Protein AF-A0A067FQ51-F1 (afdb_monomer)

Organism: Citrus sinensis (NCBI:txid2711)

Sequence (189 aa):
LELEAAKSEIQKWHSSFQNELFIPPGTSPEPRLVINYLQTLKSSEEMLKEQLEKAKKKEAAFIVTFAKREQEIAELKSAVRDLKAQLKPPLMQARRLLLDPAIHEEFRRLKNLVEEKDKKVKELEENIAAVSFTANSKMGKALMAKCKTLQEENDEIGRQNEEGETHQLSVKLALQKSLNAELKSQFEG

Secondary structure (DSSP, 8-state):
-HHHHHHHHHHHHHHHHHTSTTS-TT----HHHHHHHHHHHHHHHHHHHHHHHHHHHHHHHHHHHHHHHHHHHHHHHHHHHHHHHHHHHHHHHHHHHHT-HHHHHHHHHHHHHHHHHHHHHHHHHHHHHHHS--TTSHHHHHHHHHHHHHHHHHHHHHHHHHHHHHHHHHHHHHHHHHHHHHHHHHH--

Structure (mmCIF, N/CA/C/O backbone):
data_AF-A0A067FQ51-F1
#
_entry.id   AF-A0A067FQ51-F1
#
loop_
_atom_site.group_PDB
_atom_site.id
_atom_site.type_symbol
_atom_site.label_atom_id
_atom_site.label_alt_id
_atom_site.label_comp_id
_atom_site.label_asym_id
_atom_site.label_entity_id
_atom_site.label_seq_id
_atom_site.pdbx_PDB_ins_code
_atom_site.Cartn_x
_atom_site.Cartn_y
_atom_site.Cartn_z
_atom_site.occupancy
_atom_site.B_iso_or_equiv
_atom_site.auth_seq_id
_atom_site.auth_comp_id
_atom_site.auth_asym_id
_atom_site.auth_atom_id
_atom_site.pdbx_PDB_model_num
ATOM 1 N N . LEU A 1 1 ? 54.067 -1.079 -85.544 1.00 66.00 1 LEU A N 1
ATOM 2 C CA . LEU A 1 1 ? 52.946 -0.819 -84.611 1.00 66.00 1 LEU A CA 1
ATOM 3 C C . LEU A 1 1 ? 53.378 -1.028 -83.162 1.00 66.00 1 LEU A C 1
ATOM 5 O O . LEU A 1 1 ? 53.258 -0.091 -82.391 1.00 66.00 1 LEU A O 1
ATOM 9 N N . GLU A 1 2 ? 53.982 -2.166 -82.813 1.00 75.81 2 GLU A N 1
ATOM 10 C CA . GLU A 1 2 ? 54.430 -2.448 -81.433 1.00 75.81 2 GLU A CA 1
ATOM 11 C C . GLU A 1 2 ? 55.530 -1.508 -80.906 1.00 75.81 2 GLU A C 1
ATOM 13 O O . GLU A 1 2 ? 55.443 -1.041 -79.776 1.00 75.81 2 GLU A O 1
ATOM 18 N N . LEU A 1 3 ? 56.526 -1.148 -81.728 1.00 78.38 3 LEU A N 1
ATOM 19 C CA . LEU A 1 3 ? 57.608 -0.240 -81.309 1.00 78.38 3 LEU A CA 1
ATOM 20 C C . LEU A 1 3 ? 57.109 1.176 -80.971 1.00 78.38 3 LEU A C 1
ATOM 22 O O . LEU A 1 3 ? 57.596 1.804 -80.036 1.00 78.38 3 LEU A O 1
ATOM 26 N N . GLU A 1 4 ? 56.138 1.680 -81.731 1.00 83.56 4 GLU A N 1
ATOM 27 C CA . GLU A 1 4 ? 55.598 3.030 -81.540 1.00 83.56 4 GLU A CA 1
ATOM 28 C C . GLU A 1 4 ? 54.635 3.088 -80.346 1.00 83.56 4 GLU A C 1
ATOM 30 O O . GLU A 1 4 ? 54.623 4.066 -79.595 1.00 83.56 4 GLU A O 1
ATOM 35 N N . ALA A 1 5 ? 53.900 1.996 -80.107 1.00 84.62 5 ALA A N 1
ATOM 36 C CA . ALA A 1 5 ? 53.126 1.806 -78.886 1.00 84.62 5 ALA A CA 1
ATOM 37 C C . ALA A 1 5 ? 54.041 1.770 -77.650 1.00 84.62 5 ALA A C 1
ATOM 39 O O . ALA A 1 5 ? 53.796 2.502 -76.694 1.00 84.62 5 ALA A O 1
ATOM 40 N N . ALA A 1 6 ? 55.148 1.019 -77.709 1.00 83.25 6 ALA A N 1
ATOM 41 C CA . ALA A 1 6 ? 56.119 0.947 -76.619 1.00 83.25 6 ALA A CA 1
ATOM 42 C C . ALA A 1 6 ? 56.769 2.310 -76.318 1.0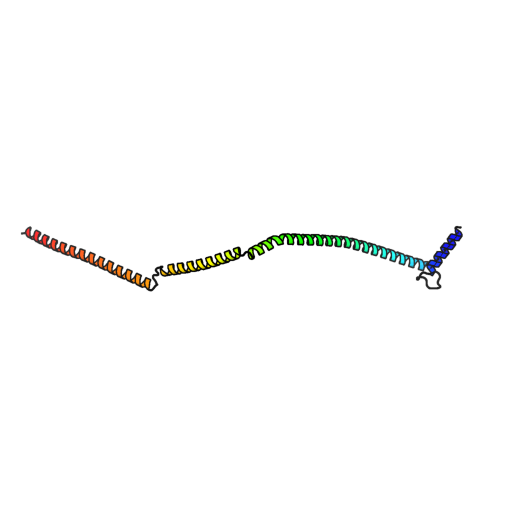0 83.25 6 ALA A C 1
ATOM 44 O O . ALA A 1 6 ? 56.904 2.689 -75.157 1.00 83.25 6 ALA A O 1
ATOM 45 N N . LYS A 1 7 ? 57.126 3.095 -77.344 1.00 83.00 7 LYS A N 1
ATOM 46 C CA . LYS A 1 7 ? 57.655 4.460 -77.158 1.00 83.00 7 LYS A CA 1
ATOM 47 C C . LYS A 1 7 ? 56.632 5.406 -76.532 1.00 83.00 7 LYS A C 1
ATOM 49 O O . LYS A 1 7 ? 56.980 6.154 -75.621 1.00 83.00 7 LYS A O 1
ATOM 54 N N . SER A 1 8 ? 55.382 5.347 -76.990 1.00 85.06 8 SER A N 1
ATOM 55 C CA . SER A 1 8 ? 54.289 6.155 -76.437 1.00 85.06 8 SER A CA 1
ATOM 56 C C . SER A 1 8 ? 54.031 5.808 -74.971 1.00 85.06 8 SER A C 1
ATOM 58 O O . SER A 1 8 ? 53.803 6.688 -74.142 1.00 85.06 8 SER A O 1
ATOM 60 N N . GLU A 1 9 ? 54.116 4.524 -74.630 1.00 83.25 9 GLU A N 1
ATOM 61 C CA . GLU A 1 9 ? 53.964 4.044 -73.263 1.00 83.25 9 GLU A CA 1
ATOM 62 C C . GLU A 1 9 ? 55.117 4.509 -72.372 1.00 83.25 9 GLU A C 1
ATOM 64 O O . GLU A 1 9 ? 54.876 5.079 -71.310 1.00 83.25 9 GLU A O 1
ATOM 69 N N . ILE A 1 10 ? 56.363 4.389 -72.834 1.00 80.50 10 ILE A N 1
ATOM 70 C CA . ILE A 1 10 ? 57.534 4.924 -72.128 1.00 80.50 10 ILE A CA 1
ATOM 71 C C . ILE A 1 10 ? 57.381 6.431 -71.889 1.00 80.50 10 ILE A C 1
ATOM 73 O O . ILE A 1 10 ? 57.619 6.894 -70.774 1.00 80.50 10 ILE A O 1
ATOM 77 N N . GLN A 1 11 ? 56.955 7.201 -72.891 1.00 80.44 11 GLN A N 1
ATOM 78 C CA . GLN A 1 11 ? 56.739 8.641 -72.742 1.00 80.44 11 GLN A CA 1
ATOM 79 C C . GLN A 1 11 ? 55.652 8.950 -71.705 1.00 80.44 11 GLN A C 1
ATOM 81 O O . GLN A 1 11 ? 55.835 9.835 -70.871 1.00 80.44 11 GLN A O 1
ATOM 86 N N . LYS A 1 12 ? 54.559 8.178 -71.696 1.00 81.94 12 LYS A N 1
ATOM 87 C CA . LYS A 1 12 ? 53.497 8.291 -70.692 1.00 81.94 12 LYS A CA 1
ATOM 88 C C . LYS A 1 12 ? 54.031 8.058 -69.276 1.00 81.94 12 LYS A C 1
ATOM 90 O O . LYS A 1 12 ? 53.755 8.867 -68.396 1.00 81.94 12 LYS A O 1
ATOM 95 N N . TRP A 1 13 ? 54.840 7.015 -69.068 1.00 78.06 13 TRP A N 1
ATOM 96 C CA . TRP A 1 13 ? 55.484 6.752 -67.775 1.00 78.06 13 TRP A CA 1
ATOM 97 C C . TRP A 1 13 ? 56.396 7.905 -67.343 1.00 78.06 13 TRP A C 1
ATOM 99 O O . TRP A 1 13 ? 56.308 8.357 -66.203 1.00 78.06 13 TRP A O 1
ATOM 109 N N . HIS A 1 14 ? 57.217 8.439 -68.252 1.00 71.88 14 HIS A N 1
ATOM 110 C CA . HIS A 1 14 ? 58.080 9.586 -67.954 1.00 71.88 14 HIS A CA 1
ATOM 111 C C . HIS A 1 14 ? 57.272 10.820 -67.531 1.00 71.88 14 HIS A C 1
ATOM 113 O O . HIS A 1 14 ? 57.607 11.447 -66.528 1.00 71.88 14 HIS A O 1
ATOM 119 N N . SER A 1 15 ? 56.183 11.141 -68.236 1.00 76.44 15 SER A N 1
ATOM 120 C CA . SER A 1 15 ? 55.305 12.257 -67.868 1.00 76.44 15 SER A CA 1
ATOM 121 C C . SER A 1 15 ? 54.591 12.035 -66.533 1.00 76.44 15 SER A C 1
ATOM 123 O O . SER A 1 15 ? 54.418 12.985 -65.774 1.00 76.44 15 SER A O 1
ATOM 125 N N . SER A 1 16 ? 54.193 10.803 -66.208 1.00 72.88 16 SER A N 1
ATOM 126 C CA . SER A 1 16 ? 53.578 10.493 -64.912 1.00 72.88 16 SER A CA 1
ATOM 127 C C . SER A 1 16 ? 54.554 10.695 -63.750 1.00 72.88 16 SER A C 1
ATOM 129 O O . SER A 1 16 ? 54.181 11.317 -62.763 1.00 72.88 16 SER A O 1
ATOM 131 N N . PHE A 1 17 ? 55.811 10.264 -63.883 1.00 69.81 17 PHE A N 1
ATOM 132 C CA . PHE A 1 17 ? 56.813 10.441 -62.824 1.00 69.81 17 PHE A CA 1
ATOM 133 C C . PHE A 1 17 ? 57.347 11.876 -62.710 1.00 69.81 17 PHE A C 1
ATOM 135 O O . PHE A 1 17 ? 57.701 12.299 -61.616 1.00 69.81 17 PHE A O 1
ATOM 142 N N . GLN A 1 18 ? 57.385 12.650 -63.800 1.00 65.56 18 GLN A N 1
ATOM 143 C CA . GLN A 1 18 ? 57.807 14.059 -63.758 1.00 65.56 18 GLN A CA 1
ATOM 144 C C . GLN A 1 18 ? 56.830 14.976 -63.009 1.00 65.56 18 GLN A C 1
ATOM 146 O O . GLN A 1 18 ? 57.238 16.030 -62.531 1.00 65.56 18 GLN A O 1
ATOM 151 N N . ASN A 1 19 ? 55.557 14.587 -62.912 1.00 64.88 19 ASN A N 1
ATOM 152 C CA . ASN A 1 19 ? 54.518 15.360 -62.228 1.00 64.88 19 ASN A CA 1
ATOM 153 C C . ASN A 1 19 ? 54.309 14.930 -60.759 1.00 64.88 19 ASN A C 1
ATOM 155 O O . ASN A 1 19 ? 53.456 15.488 -60.072 1.00 64.88 19 ASN A O 1
ATOM 159 N N . GLU A 1 20 ? 55.068 13.942 -60.278 1.00 65.88 20 GLU A N 1
ATOM 160 C CA . GLU A 1 20 ? 54.965 13.372 -58.931 1.00 65.88 20 GLU A CA 1
ATOM 161 C C . GLU A 1 20 ? 55.931 14.061 -57.948 1.00 65.88 20 GLU A C 1
ATOM 163 O O . GLU A 1 20 ? 57.107 14.279 -58.237 1.00 65.88 20 GLU A O 1
ATOM 168 N N . LEU A 1 21 ? 55.445 14.371 -56.741 1.00 60.53 21 LEU A N 1
ATOM 169 C CA . LEU A 1 21 ? 56.133 15.213 -55.744 1.00 60.53 21 LEU A CA 1
ATOM 170 C C . LEU A 1 21 ? 57.388 14.579 -55.110 1.00 60.53 21 LEU A C 1
ATOM 172 O O . LEU A 1 21 ? 58.076 15.245 -54.337 1.00 60.53 21 LEU A O 1
ATOM 176 N N . PHE A 1 22 ? 57.685 13.303 -55.385 1.00 65.62 22 PHE A N 1
ATOM 177 C CA . PHE A 1 22 ? 58.807 12.591 -54.758 1.00 65.62 22 PHE A CA 1
ATOM 178 C C . PHE A 1 22 ? 60.143 12.748 -55.507 1.00 65.62 22 PHE A C 1
ATOM 180 O O . PHE A 1 22 ? 61.181 12.351 -54.972 1.00 65.62 22 PHE A O 1
ATOM 187 N N . ILE A 1 23 ? 60.144 13.330 -56.716 1.00 61.12 23 ILE A N 1
ATOM 188 C CA . ILE A 1 23 ? 61.360 13.605 -57.498 1.00 61.12 23 ILE A CA 1
ATOM 189 C C . ILE A 1 23 ? 61.677 15.110 -57.427 1.00 61.12 23 ILE A C 1
ATOM 191 O O . ILE A 1 23 ? 60.862 15.921 -57.868 1.00 61.12 23 ILE A O 1
ATOM 195 N N . PRO A 1 24 ? 62.847 15.525 -56.899 1.00 60.38 24 PRO A N 1
ATOM 196 C CA . PRO A 1 24 ? 63.242 16.932 -56.877 1.00 60.38 24 PRO A CA 1
ATOM 197 C C . PRO A 1 24 ? 63.313 17.529 -58.297 1.00 60.38 24 PRO A C 1
ATOM 199 O O . PRO A 1 24 ? 63.855 16.868 -59.195 1.00 60.38 24 PRO A O 1
ATOM 202 N N . PRO A 1 25 ? 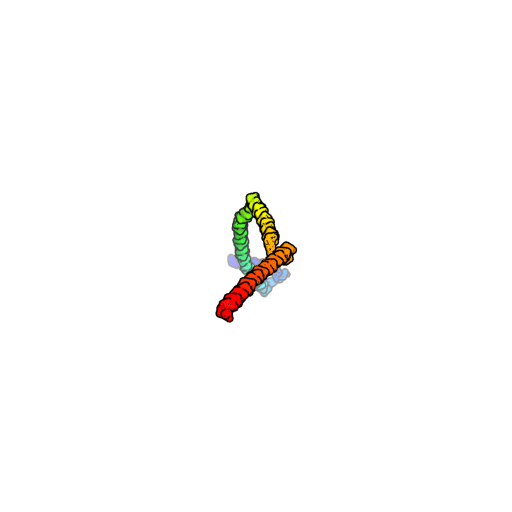62.838 18.775 -58.517 1.00 58.69 25 PRO A N 1
ATOM 203 C CA . PRO A 1 25 ? 62.827 19.396 -59.841 1.00 58.69 25 PRO A CA 1
ATOM 204 C C . PRO A 1 25 ? 64.225 19.400 -60.474 1.00 58.69 25 PRO A C 1
ATOM 206 O O . PRO A 1 25 ? 65.168 19.935 -59.898 1.00 58.69 25 PRO A O 1
ATOM 209 N N . GLY A 1 26 ? 64.359 18.805 -61.664 1.00 59.84 26 GLY A N 1
ATOM 210 C CA . GLY A 1 26 ? 65.617 18.781 -62.425 1.00 59.84 26 GLY A CA 1
ATOM 211 C C . GLY A 1 26 ? 66.515 17.553 -62.218 1.00 59.84 26 GLY A C 1
ATOM 212 O O . GLY A 1 26 ? 67.614 17.531 -62.769 1.00 59.84 26 GLY A O 1
ATOM 213 N N . THR A 1 27 ? 66.070 16.523 -61.488 1.00 58.91 27 THR A N 1
ATOM 214 C CA . THR A 1 27 ? 66.839 15.276 -61.281 1.00 58.91 27 THR A CA 1
ATOM 215 C C . THR A 1 27 ? 66.233 14.112 -62.070 1.00 58.91 27 THR A C 1
ATOM 217 O O . THR A 1 27 ? 65.013 13.974 -62.135 1.00 58.91 27 THR A O 1
ATOM 220 N N . SER A 1 28 ? 67.065 13.251 -62.669 1.00 58.41 28 SER A N 1
ATOM 221 C CA . SER A 1 28 ? 66.590 12.008 -63.300 1.00 58.41 28 SER A CA 1
ATOM 222 C C . SER A 1 28 ? 66.024 11.062 -62.228 1.00 58.41 28 SER A C 1
ATOM 224 O O . SER A 1 28 ? 66.650 10.946 -61.172 1.00 58.41 28 SER A O 1
ATOM 226 N N . PRO A 1 29 ? 64.901 10.353 -62.467 1.00 63.59 29 PRO A N 1
ATOM 227 C CA . PRO A 1 29 ? 64.369 9.370 -61.526 1.00 63.59 29 PRO A CA 1
ATOM 228 C C . PRO A 1 29 ? 65.406 8.267 -61.289 1.00 63.59 29 PRO A C 1
ATOM 230 O O . PRO A 1 29 ? 65.608 7.400 -62.140 1.00 63.59 29 PRO A O 1
ATOM 233 N N . GLU A 1 30 ? 66.106 8.293 -60.155 1.00 69.56 30 GLU A N 1
ATOM 234 C CA . GLU A 1 30 ? 67.000 7.193 -59.808 1.00 69.56 30 GLU A CA 1
ATOM 235 C C . GLU A 1 30 ? 66.133 5.971 -59.455 1.00 69.56 30 GLU A C 1
ATOM 237 O O . GLU A 1 30 ? 65.271 6.081 -58.574 1.00 69.56 30 GLU A O 1
ATOM 242 N N . PRO A 1 31 ? 66.335 4.797 -60.089 1.00 77.38 31 PRO A N 1
ATOM 243 C CA . PRO A 1 31 ? 65.453 3.639 -59.916 1.00 77.38 31 PRO A CA 1
ATOM 244 C C . PRO A 1 31 ? 65.204 3.252 -58.452 1.00 77.38 31 PRO A C 1
ATOM 246 O O . PRO A 1 31 ? 64.103 2.844 -58.093 1.00 77.38 31 PRO A O 1
ATOM 249 N N . ARG A 1 32 ? 66.200 3.438 -57.578 1.00 79.44 32 ARG A N 1
ATOM 250 C CA . ARG A 1 32 ? 66.095 3.145 -56.140 1.00 79.44 32 ARG A CA 1
ATOM 251 C C . ARG A 1 32 ? 65.086 4.041 -55.413 1.00 79.44 32 ARG A C 1
ATOM 253 O O . ARG A 1 32 ? 64.357 3.544 -54.560 1.00 79.44 32 ARG A O 1
ATOM 260 N N . LEU A 1 33 ? 65.018 5.331 -55.749 1.00 78.38 33 LEU A N 1
ATOM 261 C CA . LEU A 1 33 ? 64.081 6.277 -55.128 1.00 78.38 33 LEU A CA 1
ATOM 262 C C . LEU A 1 33 ? 62.636 5.951 -55.510 1.00 78.38 33 LEU A C 1
ATOM 264 O O . LEU A 1 33 ? 61.764 5.917 -54.644 1.00 78.38 33 LEU A O 1
ATOM 268 N N . VAL A 1 34 ? 62.408 5.630 -56.787 1.00 79.00 34 VAL A N 1
ATOM 269 C CA . VAL A 1 34 ? 61.097 5.203 -57.298 1.00 79.00 34 VAL A CA 1
ATOM 270 C C . VAL A 1 34 ? 60.648 3.909 -56.616 1.00 79.00 34 VAL A C 1
ATOM 272 O O . VAL A 1 34 ? 59.516 3.821 -56.147 1.00 79.00 34 VAL A O 1
ATOM 275 N N . ILE A 1 35 ? 61.541 2.921 -56.494 1.00 84.19 35 ILE A N 1
ATOM 276 C CA . ILE A 1 35 ? 61.245 1.646 -55.821 1.00 84.19 35 ILE A CA 1
ATOM 277 C C . ILE A 1 35 ? 60.887 1.867 -54.343 1.00 84.19 35 ILE A C 1
ATOM 279 O O . ILE A 1 35 ? 59.876 1.339 -53.880 1.00 84.19 35 ILE A O 1
ATOM 283 N N . ASN A 1 36 ? 61.659 2.678 -53.612 1.00 86.00 36 ASN A N 1
ATOM 284 C CA . ASN A 1 36 ? 61.391 2.975 -52.200 1.00 86.00 36 ASN A CA 1
ATOM 285 C C . ASN A 1 36 ? 60.056 3.711 -52.001 1.00 86.00 36 ASN A C 1
ATOM 287 O O . ASN A 1 36 ? 59.311 3.405 -51.065 1.00 86.00 36 ASN A O 1
ATOM 291 N N . TYR A 1 37 ? 59.733 4.662 -52.883 1.00 84.12 37 TYR A N 1
ATOM 292 C CA . TYR A 1 37 ? 58.451 5.362 -52.863 1.00 84.12 37 TYR A CA 1
ATOM 293 C C . TYR A 1 37 ? 57.287 4.402 -53.121 1.00 84.12 37 TYR A C 1
ATOM 295 O O . TYR A 1 37 ? 56.351 4.359 -52.328 1.00 84.12 37 TYR A O 1
ATOM 303 N N . LEU A 1 38 ? 57.376 3.562 -54.158 1.00 86.38 38 LEU A N 1
ATOM 304 C CA . LEU A 1 38 ? 56.358 2.552 -54.457 1.00 86.38 38 LEU A CA 1
ATOM 305 C C . LEU A 1 38 ? 56.174 1.559 -53.302 1.00 86.38 38 LEU A C 1
ATOM 307 O O . LEU A 1 38 ? 55.047 1.187 -52.986 1.00 86.38 38 LEU A O 1
ATOM 311 N N . GLN A 1 39 ? 57.257 1.158 -52.635 1.00 90.19 39 GLN A N 1
ATOM 312 C CA . GLN A 1 39 ? 57.192 0.277 -51.470 1.00 90.19 39 GLN A CA 1
ATOM 313 C C . GLN A 1 39 ? 56.519 0.955 -50.267 1.00 90.19 39 GLN A C 1
ATOM 315 O O . GLN A 1 39 ? 55.697 0.337 -49.586 1.00 90.19 39 GLN A O 1
ATOM 320 N N . THR A 1 40 ? 56.816 2.234 -50.030 1.00 89.81 40 THR A N 1
ATOM 321 C CA . THR A 1 40 ? 56.163 3.040 -48.986 1.00 89.81 40 THR A CA 1
ATOM 322 C C . THR A 1 40 ? 54.680 3.240 -49.294 1.00 89.81 40 THR A C 1
ATOM 324 O O . THR A 1 40 ? 53.836 3.024 -48.425 1.00 89.81 40 THR A O 1
ATOM 327 N N . LEU A 1 41 ? 54.348 3.581 -50.542 1.00 89.81 41 LEU A N 1
ATOM 328 C CA . LEU A 1 41 ? 52.978 3.775 -51.006 1.00 89.81 41 LEU A CA 1
ATOM 329 C C . LEU A 1 41 ? 52.169 2.484 -50.867 1.00 89.81 41 LEU A C 1
ATOM 331 O O . LEU A 1 41 ? 51.095 2.505 -50.271 1.00 89.81 41 LEU A O 1
ATOM 335 N N . LYS A 1 42 ? 52.723 1.350 -51.305 1.00 93.88 42 LYS A N 1
ATOM 336 C CA . LYS A 1 42 ? 52.115 0.028 -51.126 1.00 93.88 42 LYS A CA 1
ATOM 337 C C . LYS A 1 42 ? 51.855 -0.289 -49.650 1.00 93.88 42 LYS A C 1
ATOM 339 O O . LYS A 1 42 ? 50.766 -0.730 -49.301 1.00 93.88 42 LYS A O 1
ATOM 344 N N . SER A 1 43 ? 52.819 -0.001 -48.774 1.00 95.38 43 SER A N 1
ATOM 345 C CA . SER A 1 43 ? 52.659 -0.217 -47.328 1.00 95.38 43 SER A CA 1
ATOM 346 C C . SER A 1 43 ? 51.564 0.684 -46.736 1.00 95.38 43 SER A C 1
ATOM 348 O O . SER A 1 43 ? 50.778 0.251 -45.894 1.00 95.38 43 SER A O 1
ATOM 350 N N . SER A 1 44 ? 51.467 1.936 -47.201 1.00 95.38 44 SER A N 1
ATOM 351 C CA . SER A 1 44 ? 50.400 2.859 -46.795 1.00 95.38 44 SER A CA 1
ATOM 352 C C . SER A 1 44 ? 49.018 2.417 -47.294 1.00 95.38 44 SER A C 1
ATOM 354 O O . SER A 1 44 ? 48.041 2.499 -46.551 1.00 95.38 44 SER A O 1
ATOM 356 N N . GLU A 1 45 ? 48.940 1.880 -48.514 1.00 95.75 45 GLU A N 1
ATOM 357 C CA . GLU A 1 45 ? 47.717 1.342 -49.105 1.00 95.75 45 GLU A CA 1
ATOM 358 C C . GLU A 1 45 ? 47.217 0.121 -48.320 1.00 95.75 45 GLU A C 1
ATOM 360 O O . GLU A 1 45 ? 46.034 0.039 -47.986 1.00 95.75 45 GLU A O 1
ATOM 365 N N . GLU A 1 46 ? 48.116 -0.806 -47.979 1.00 96.75 46 GLU A N 1
ATOM 366 C CA . GLU A 1 46 ? 47.810 -1.975 -47.147 1.00 96.75 46 GLU A CA 1
ATOM 367 C C . GLU A 1 46 ? 47.301 -1.559 -45.757 1.00 96.75 46 GLU A C 1
ATOM 369 O O . GLU A 1 46 ? 46.270 -2.063 -45.302 1.00 96.75 46 GLU A O 1
ATOM 374 N N . MET A 1 47 ? 47.940 -0.570 -45.121 1.00 97.06 47 MET A N 1
ATOM 375 C CA . MET A 1 47 ? 47.496 -0.045 -43.826 1.00 97.06 47 MET A CA 1
ATOM 376 C C . MET A 1 47 ? 46.110 0.615 -43.899 1.00 97.06 47 MET A C 1
ATOM 378 O O . MET A 1 47 ? 45.264 0.375 -43.033 1.00 97.06 47 MET A O 1
ATOM 382 N N . LEU A 1 48 ? 45.837 1.418 -44.932 1.00 97.12 48 LEU A N 1
ATOM 383 C CA . LEU A 1 48 ? 44.522 2.038 -45.129 1.00 97.12 48 LEU A CA 1
ATOM 384 C C . LEU A 1 48 ? 43.433 0.993 -45.395 1.00 97.12 48 LEU A C 1
ATOM 386 O O . LEU A 1 48 ? 42.331 1.107 -44.853 1.00 97.12 48 LEU A O 1
ATOM 390 N N . LYS A 1 49 ? 43.737 -0.055 -46.170 1.00 97.31 49 LYS A N 1
ATOM 391 C CA . LYS A 1 49 ? 42.821 -1.184 -46.394 1.00 97.31 49 LYS A CA 1
ATOM 392 C C . LYS A 1 49 ? 42.474 -1.897 -45.088 1.00 97.31 49 LYS A C 1
ATOM 394 O O . LYS A 1 49 ? 41.301 -2.179 -44.845 1.00 97.31 49 LYS A O 1
ATOM 399 N N . GLU A 1 50 ? 43.454 -2.136 -44.218 1.00 97.31 50 GLU A N 1
ATOM 400 C CA . GLU A 1 50 ? 43.207 -2.759 -42.914 1.00 97.31 50 GLU A CA 1
ATOM 401 C C . GLU A 1 50 ? 42.345 -1.868 -42.002 1.00 97.31 50 GLU A C 1
ATOM 403 O O . GLU A 1 50 ? 41.417 -2.351 -41.346 1.00 97.31 50 GLU A O 1
ATOM 408 N N . GLN A 1 51 ? 42.607 -0.556 -41.970 1.00 97.56 51 GLN A N 1
ATOM 409 C CA . GLN A 1 51 ? 41.796 0.393 -41.202 1.00 97.56 51 GLN A CA 1
ATOM 410 C C . GLN A 1 51 ? 40.356 0.469 -41.717 1.00 97.56 51 GLN A C 1
ATOM 412 O O . GLN A 1 51 ? 39.425 0.467 -40.908 1.00 97.56 51 GLN A O 1
ATOM 417 N N . LEU A 1 52 ? 40.162 0.477 -43.038 1.00 97.25 52 LEU A N 1
ATOM 418 C CA . LEU A 1 52 ? 38.841 0.454 -43.661 1.00 97.25 52 LEU A CA 1
ATOM 41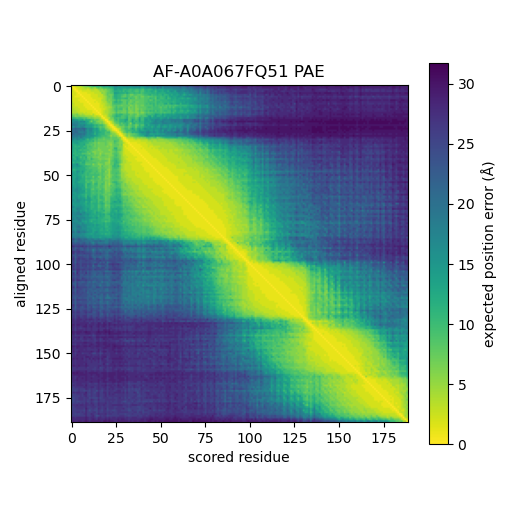9 C C . LEU A 1 52 ? 38.067 -0.808 -43.270 1.00 97.25 52 LEU A C 1
ATOM 421 O O . LEU A 1 52 ? 36.896 -0.725 -42.905 1.00 97.25 52 LEU A O 1
ATOM 425 N N . GLU A 1 53 ? 38.718 -1.969 -43.291 1.00 97.50 53 GLU A N 1
ATOM 426 C CA . GLU A 1 53 ? 38.083 -3.230 -42.911 1.00 97.50 53 GLU A CA 1
ATOM 427 C C . GLU A 1 53 ? 37.710 -3.256 -41.420 1.00 97.50 53 GLU A C 1
ATOM 429 O O . GLU A 1 53 ? 36.614 -3.682 -41.044 1.00 97.50 53 GLU A O 1
ATOM 434 N N . LYS A 1 54 ? 38.575 -2.720 -40.548 1.00 97.75 54 LYS A N 1
ATOM 435 C CA . LYS A 1 54 ? 38.263 -2.535 -39.120 1.00 97.75 54 LYS A CA 1
ATOM 436 C C . LYS A 1 54 ? 37.087 -1.577 -38.915 1.00 97.75 54 LYS A C 1
ATOM 438 O O . LYS A 1 54 ? 36.239 -1.846 -38.064 1.00 97.75 54 LYS A O 1
ATOM 443 N N . ALA A 1 55 ? 37.023 -0.481 -39.669 1.00 97.25 55 ALA A N 1
ATOM 444 C CA . ALA A 1 55 ? 35.929 0.482 -39.597 1.00 97.25 55 ALA A CA 1
ATOM 445 C C . ALA A 1 55 ? 34.598 -0.148 -40.035 1.00 97.25 55 ALA A C 1
ATOM 447 O O . ALA A 1 55 ? 33.627 -0.071 -39.285 1.00 97.25 55 ALA A O 1
ATOM 448 N N . LYS A 1 56 ? 34.581 -0.875 -41.159 1.00 97.94 56 LYS A N 1
ATOM 449 C CA . LYS A 1 56 ? 33.396 -1.599 -41.651 1.00 97.94 56 LYS A CA 1
ATOM 450 C C . LYS A 1 56 ? 32.872 -2.623 -40.645 1.00 97.94 56 LYS A C 1
ATOM 452 O O . LYS A 1 56 ? 31.671 -2.691 -40.394 1.00 97.94 56 LYS A O 1
ATOM 457 N N . LYS A 1 57 ? 33.764 -3.392 -40.010 1.00 97.94 57 LYS A N 1
ATOM 458 C CA . LYS A 1 57 ? 33.375 -4.352 -38.959 1.00 97.94 57 LYS A CA 1
ATOM 459 C C . LYS A 1 57 ? 32.760 -3.661 -37.740 1.00 97.94 57 LYS A C 1
ATOM 461 O O . LYS A 1 57 ? 31.775 -4.155 -37.195 1.00 97.94 57 LYS A O 1
ATOM 466 N N . LYS A 1 58 ? 33.314 -2.519 -37.317 1.00 98.12 58 LYS A N 1
ATOM 467 C CA . LYS A 1 58 ? 32.754 -1.717 -36.215 1.00 98.12 58 LYS A CA 1
ATOM 468 C C . LYS A 1 58 ? 31.387 -1.140 -36.573 1.00 98.12 58 LYS A C 1
ATOM 470 O O . LYS A 1 58 ? 30.475 -1.214 -35.758 1.00 98.12 58 LYS A O 1
ATOM 475 N N . GLU A 1 59 ? 31.238 -0.609 -37.782 1.00 97.88 59 GLU A N 1
ATOM 476 C CA . GLU A 1 59 ? 29.970 -0.079 -38.283 1.00 97.88 59 GLU A CA 1
ATOM 477 C C . GLU A 1 59 ? 28.879 -1.158 -38.286 1.00 97.88 59 GLU A C 1
ATOM 479 O O . GLU A 1 59 ? 27.811 -0.953 -37.711 1.00 97.88 59 GLU A O 1
ATOM 484 N N . ALA A 1 60 ? 29.175 -2.351 -38.811 1.00 98.06 60 ALA A N 1
ATOM 485 C CA . ALA A 1 60 ? 28.242 -3.477 -38.791 1.00 98.06 60 ALA A CA 1
ATOM 486 C C . ALA A 1 60 ? 27.828 -3.877 -37.361 1.00 98.06 60 ALA A C 1
ATOM 488 O O . ALA A 1 60 ? 26.647 -4.115 -37.094 1.00 98.06 60 ALA A O 1
ATOM 489 N N . ALA A 1 61 ? 28.776 -3.904 -36.418 1.00 98.00 61 ALA A N 1
ATOM 490 C CA . ALA A 1 61 ? 28.479 -4.183 -35.013 1.00 98.00 61 ALA A CA 1
ATOM 491 C C . ALA A 1 61 ? 27.580 -3.105 -34.378 1.00 98.00 61 ALA A C 1
ATOM 493 O O . ALA A 1 61 ? 26.674 -3.429 -33.599 1.00 98.00 61 ALA A O 1
ATOM 494 N N . PHE A 1 62 ? 27.787 -1.831 -34.728 1.00 98.31 62 PHE A N 1
ATOM 495 C CA . PHE A 1 62 ? 26.925 -0.746 -34.272 1.00 98.31 62 PHE A CA 1
ATOM 496 C C . PHE A 1 62 ? 25.516 -0.862 -34.837 1.00 98.31 62 PHE A C 1
ATOM 498 O O . PHE A 1 62 ? 24.577 -0.767 -34.054 1.00 98.31 62 PHE A O 1
ATOM 505 N N . ILE A 1 63 ? 25.348 -1.143 -36.132 1.00 98.38 63 ILE A N 1
ATOM 506 C CA . ILE A 1 63 ? 24.024 -1.310 -36.755 1.00 98.38 63 ILE A CA 1
ATOM 507 C C . ILE A 1 63 ? 23.202 -2.368 -36.008 1.00 98.38 63 ILE A C 1
ATOM 509 O O . ILE A 1 63 ? 22.066 -2.107 -35.617 1.00 98.38 63 ILE A O 1
ATOM 513 N N . VAL A 1 64 ? 23.792 -3.534 -35.723 1.00 98.38 64 VAL A N 1
ATOM 514 C CA . VAL A 1 64 ? 23.114 -4.599 -34.963 1.00 98.38 64 VAL A CA 1
ATOM 515 C C . VAL A 1 64 ? 22.755 -4.139 -33.549 1.00 98.38 64 VAL A C 1
ATOM 517 O O . VAL A 1 64 ? 21.667 -4.427 -33.052 1.00 98.38 64 VAL A O 1
ATOM 520 N N . THR A 1 65 ? 23.660 -3.422 -32.884 1.00 98.06 65 THR A N 1
ATOM 521 C CA . THR A 1 65 ? 23.436 -2.930 -31.518 1.00 98.06 65 THR A CA 1
AT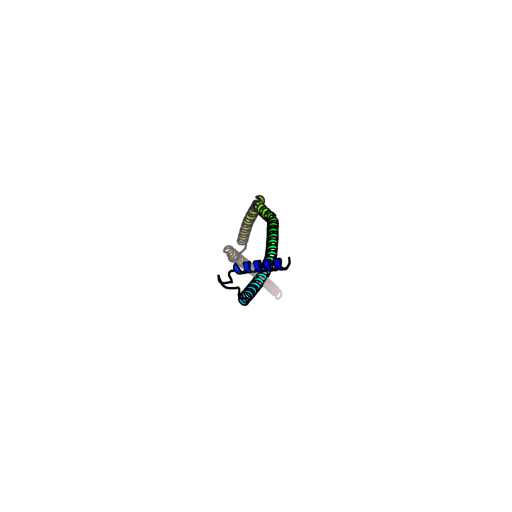OM 522 C C . THR A 1 65 ? 22.341 -1.863 -31.467 1.00 98.06 65 THR A C 1
ATOM 524 O O . THR A 1 65 ? 21.532 -1.863 -30.538 1.00 98.06 65 THR A O 1
ATOM 527 N N . PHE A 1 66 ? 22.297 -0.971 -32.457 1.00 98.12 66 PHE A N 1
ATOM 528 C CA . PHE A 1 66 ? 21.251 0.037 -32.593 1.00 98.12 66 PHE A CA 1
ATOM 529 C C . PHE A 1 66 ? 19.899 -0.613 -32.859 1.00 98.12 66 PHE A C 1
ATOM 531 O O . PHE A 1 66 ? 18.967 -0.346 -32.109 1.00 98.12 66 PHE A O 1
ATOM 538 N N . ALA A 1 67 ? 19.818 -1.547 -33.810 1.00 98.25 67 ALA A N 1
ATOM 539 C CA . ALA A 1 67 ? 18.582 -2.271 -34.100 1.00 98.25 67 ALA A CA 1
ATOM 540 C C . ALA A 1 67 ? 18.028 -2.996 -32.858 1.00 98.25 67 ALA A C 1
ATOM 542 O O . ALA A 1 67 ? 16.836 -2.915 -32.566 1.00 98.25 67 ALA A O 1
ATOM 543 N N . LYS A 1 68 ? 18.898 -3.644 -32.066 1.00 98.12 68 LYS A N 1
ATOM 544 C CA . LYS A 1 68 ? 18.495 -4.276 -30.796 1.00 98.12 68 LYS A CA 1
ATOM 545 C C . LYS A 1 68 ? 17.953 -3.266 -29.782 1.00 98.12 68 LYS A C 1
ATOM 547 O O . LYS A 1 68 ? 16.929 -3.527 -29.161 1.00 98.12 68 LYS A O 1
ATOM 552 N N . ARG A 1 69 ? 18.611 -2.112 -29.621 1.00 98.31 69 ARG A N 1
ATOM 553 C CA . ARG A 1 69 ? 18.129 -1.043 -28.728 1.00 98.31 69 ARG A CA 1
ATOM 554 C C . ARG A 1 69 ? 16.801 -0.454 -29.194 1.00 98.31 69 ARG A C 1
ATOM 556 O O . ARG A 1 69 ? 15.941 -0.172 -28.368 1.00 98.31 69 ARG A O 1
ATOM 563 N N . GLU A 1 70 ? 16.617 -0.259 -30.495 1.00 98.25 70 GLU A N 1
ATOM 564 C CA . GLU A 1 70 ? 15.356 0.240 -31.051 1.00 98.25 70 GLU A CA 1
ATOM 565 C C . GLU A 1 70 ? 14.206 -0.741 -30.813 1.00 98.25 70 GLU A C 1
ATOM 567 O O . GLU A 1 70 ? 13.114 -0.319 -30.422 1.00 98.25 70 GLU A O 1
ATOM 572 N N . GLN A 1 71 ? 14.468 -2.041 -30.968 1.00 98.38 71 GLN A N 1
ATOM 573 C CA . GLN A 1 71 ? 13.514 -3.090 -30.628 1.00 98.38 71 GLN A CA 1
ATOM 574 C C . GLN A 1 71 ? 13.144 -3.054 -29.137 1.00 98.38 71 GLN A C 1
ATOM 576 O O . GLN A 1 71 ? 11.960 -3.004 -28.808 1.00 98.38 71 GLN A O 1
ATOM 581 N N . GLU A 1 72 ? 14.129 -2.997 -28.238 1.00 98.25 72 GLU A N 1
ATOM 582 C CA . GLU A 1 72 ? 13.893 -2.919 -26.789 1.00 98.25 72 GLU A CA 1
ATOM 583 C C . GLU A 1 72 ? 13.056 -1.681 -26.417 1.00 98.25 72 GLU A C 1
ATOM 585 O O . GLU A 1 72 ? 12.093 -1.765 -25.655 1.00 98.25 72 GLU A O 1
ATOM 590 N N . ILE A 1 73 ? 13.353 -0.523 -27.016 1.00 98.25 73 ILE A N 1
ATOM 591 C CA . ILE A 1 73 ? 12.561 0.699 -26.825 1.00 98.25 73 ILE A CA 1
ATOM 592 C C . ILE A 1 73 ? 11.113 0.496 -27.292 1.00 98.25 73 ILE A C 1
ATOM 594 O O . ILE A 1 73 ? 10.185 0.987 -26.641 1.00 98.25 73 ILE A O 1
ATOM 598 N N . ALA A 1 74 ? 10.892 -0.185 -28.418 1.00 98.19 74 ALA A N 1
ATOM 599 C CA . ALA A 1 74 ? 9.551 -0.457 -28.927 1.00 98.19 74 ALA A CA 1
ATOM 600 C C . ALA A 1 74 ? 8.759 -1.389 -27.992 1.00 98.19 74 ALA A C 1
ATOM 602 O O . ALA A 1 74 ? 7.593 -1.105 -27.696 1.00 98.19 74 ALA A O 1
ATOM 603 N N . GLU A 1 75 ? 9.402 -2.437 -27.477 1.00 98.25 75 GLU A N 1
ATOM 604 C CA . GLU A 1 75 ? 8.828 -3.381 -26.513 1.00 98.25 75 GLU A CA 1
ATOM 605 C C . GLU A 1 75 ? 8.468 -2.679 -25.195 1.00 98.25 75 GLU A C 1
ATOM 607 O O . GLU A 1 75 ? 7.320 -2.755 -24.747 1.00 98.25 75 GLU A O 1
ATOM 612 N N . LEU A 1 76 ? 9.388 -1.887 -24.631 1.00 98.31 76 LEU A N 1
ATOM 613 C CA . LEU A 1 76 ? 9.145 -1.099 -23.418 1.00 98.31 76 LEU A CA 1
ATOM 614 C C . LEU A 1 76 ? 8.006 -0.092 -23.606 1.00 98.31 76 LEU A C 1
ATOM 616 O O . LEU A 1 76 ? 7.135 0.040 -22.744 1.00 98.31 76 LEU A O 1
ATOM 620 N N . LYS A 1 77 ? 7.952 0.597 -24.753 1.00 98.38 77 LYS A N 1
ATOM 621 C CA . LYS A 1 77 ? 6.833 1.495 -25.081 1.00 98.38 77 LYS A CA 1
ATOM 622 C C . LYS A 1 77 ? 5.503 0.747 -25.136 1.00 98.38 77 LYS A C 1
ATOM 624 O O . LYS A 1 77 ? 4.488 1.325 -24.749 1.00 98.38 77 LYS A O 1
ATOM 629 N N . SER A 1 78 ? 5.483 -0.495 -25.624 1.00 98.00 78 SER A N 1
ATOM 630 C CA . SER A 1 78 ? 4.270 -1.317 -25.618 1.00 98.00 78 SER A CA 1
ATOM 631 C C . SER A 1 78 ? 3.855 -1.693 -24.204 1.00 98.00 78 SER A C 1
ATOM 633 O O . SER A 1 78 ? 2.731 -1.387 -23.814 1.00 98.00 78 SER A O 1
ATOM 635 N N . ALA A 1 79 ? 4.784 -2.218 -23.403 1.00 97.75 79 ALA A N 1
ATOM 636 C CA . ALA A 1 79 ? 4.521 -2.589 -22.016 1.00 97.75 79 ALA A CA 1
ATOM 637 C C . ALA A 1 79 ? 3.963 -1.409 -21.199 1.00 97.75 79 ALA A C 1
ATOM 639 O O . ALA A 1 79 ? 2.995 -1.559 -20.457 1.00 97.75 79 ALA A O 1
ATOM 640 N N . VAL A 1 80 ? 4.507 -0.201 -21.388 1.00 97.56 80 VAL A N 1
ATOM 641 C CA . VAL A 1 80 ? 3.994 1.015 -20.735 1.00 97.56 80 VAL A CA 1
ATOM 642 C C . VAL A 1 80 ? 2.555 1.333 -21.154 1.00 97.56 80 VAL A C 1
ATOM 644 O O . VAL A 1 80 ? 1.745 1.719 -20.306 1.00 97.56 80 VAL A O 1
ATOM 647 N N . ARG A 1 81 ? 2.207 1.190 -22.441 1.00 96.62 81 ARG A N 1
ATOM 648 C CA . ARG A 1 81 ? 0.825 1.403 -22.905 1.00 96.62 81 ARG A CA 1
ATOM 649 C C . ARG A 1 81 ? -0.128 0.386 -22.287 1.00 96.62 81 ARG A C 1
ATOM 651 O O . ARG A 1 81 ? -1.189 0.790 -21.810 1.00 96.62 81 ARG A O 1
ATOM 658 N N . ASP A 1 82 ? 0.270 -0.880 -22.239 1.00 96.00 82 ASP A N 1
ATOM 659 C CA . ASP A 1 82 ? -0.551 -1.965 -21.703 1.00 96.00 82 ASP A CA 1
ATOM 660 C C . ASP A 1 82 ? -0.776 -1.797 -20.196 1.00 96.00 82 ASP A C 1
ATOM 662 O O . ASP A 1 82 ? -1.915 -1.831 -19.730 1.00 96.00 82 ASP A O 1
ATOM 666 N N . LEU A 1 83 ? 0.278 -1.485 -19.435 1.00 94.94 83 LEU A N 1
ATOM 667 C CA . LEU A 1 83 ? 0.172 -1.178 -18.004 1.00 94.94 83 LEU A CA 1
ATOM 668 C C . LEU A 1 83 ? -0.739 0.029 -17.743 1.00 94.94 83 LEU A C 1
ATOM 670 O O . LEU A 1 83 ? -1.581 0.003 -16.844 1.00 94.94 83 LEU A O 1
ATOM 674 N N . LYS A 1 84 ? -0.628 1.088 -18.553 1.00 92.44 84 LYS A N 1
ATOM 675 C CA . LYS A 1 84 ? -1.501 2.265 -18.439 1.00 92.44 84 LYS A CA 1
ATOM 676 C C . LYS A 1 84 ? -2.962 1.924 -18.745 1.00 92.44 84 LYS A C 1
ATOM 678 O O . LYS A 1 84 ? -3.858 2.468 -18.096 1.00 92.44 84 LYS A O 1
ATOM 683 N N . ALA A 1 85 ? -3.208 1.040 -19.711 1.00 90.75 85 ALA A N 1
ATOM 684 C CA . ALA A 1 85 ? -4.545 0.555 -20.033 1.00 90.75 85 ALA A CA 1
ATOM 685 C C . ALA A 1 85 ? -5.130 -0.291 -18.892 1.00 90.75 85 ALA A C 1
ATOM 687 O O . ALA A 1 85 ? -6.291 -0.094 -18.546 1.00 90.75 85 ALA A O 1
ATOM 688 N N . GLN A 1 86 ? -4.326 -1.148 -18.254 1.00 89.06 86 GLN A N 1
ATOM 689 C CA . GLN A 1 86 ? -4.745 -1.950 -17.098 1.00 89.06 86 GLN A CA 1
ATOM 690 C C . GLN A 1 86 ? -5.035 -1.102 -15.851 1.00 89.06 86 GLN A C 1
ATOM 692 O O . GLN A 1 86 ? -5.962 -1.405 -15.106 1.00 89.06 86 GLN A O 1
ATOM 697 N N . LEU A 1 87 ? -4.287 -0.015 -15.624 1.00 86.19 87 LEU A N 1
ATOM 698 C CA . LEU A 1 87 ? -4.457 0.844 -14.444 1.00 86.19 87 LEU A CA 1
ATOM 699 C C . LEU A 1 87 ? -5.687 1.767 -14.525 1.00 86.19 87 LEU A C 1
ATOM 701 O O . LEU A 1 87 ? -6.241 2.171 -13.500 1.00 86.19 87 LEU A O 1
ATOM 705 N N . LYS A 1 88 ? -6.125 2.129 -15.736 1.00 83.50 88 LYS A N 1
ATOM 706 C CA . LYS A 1 88 ? -7.196 3.116 -15.936 1.00 83.50 88 LYS A CA 1
ATOM 707 C C . LYS A 1 88 ? -8.558 2.660 -15.365 1.00 83.50 88 LYS A C 1
ATOM 709 O O . LYS A 1 88 ? -9.154 3.465 -14.648 1.00 83.50 88 LYS A O 1
ATOM 714 N N . PRO A 1 89 ? -9.054 1.426 -15.596 1.00 82.19 89 PRO A N 1
ATOM 715 C CA . PRO A 1 89 ? -10.332 0.978 -15.039 1.00 82.19 89 PRO A CA 1
ATOM 716 C C . PRO A 1 89 ? -10.367 0.935 -13.498 1.00 82.19 89 PRO A C 1
ATOM 718 O O . PRO A 1 89 ? -11.280 1.548 -12.939 1.00 82.19 89 PRO A O 1
ATOM 721 N N . PRO A 1 90 ? -9.384 0.334 -12.788 1.00 82.19 90 PRO A N 1
ATOM 722 C CA . PRO A 1 90 ? -9.365 0.332 -11.321 1.00 82.19 90 PRO A CA 1
ATOM 723 C C . PRO A 1 90 ? -9.321 1.737 -10.714 1.00 82.19 90 PRO A C 1
ATOM 725 O O . PRO A 1 90 ? -10.066 2.038 -9.783 1.00 82.19 90 PRO A O 1
ATOM 728 N N . LEU A 1 91 ? -8.498 2.636 -11.270 1.00 80.56 91 LEU A N 1
ATOM 729 C CA . LEU A 1 91 ? -8.392 4.011 -10.775 1.00 80.56 91 LEU A CA 1
ATOM 730 C C . LEU A 1 91 ? -9.700 4.791 -10.966 1.00 80.56 91 LEU A C 1
ATOM 732 O O . LEU A 1 91 ? -10.100 5.553 -10.084 1.00 80.56 91 LEU A O 1
ATOM 736 N N . MET A 1 92 ? -10.378 4.615 -12.105 1.00 82.19 92 MET A N 1
ATOM 737 C CA . MET A 1 92 ? -11.675 5.254 -12.342 1.00 82.19 92 MET A CA 1
ATOM 738 C C . MET A 1 92 ? -12.766 4.694 -11.429 1.00 82.19 92 MET A C 1
ATOM 740 O O . MET A 1 92 ? -13.583 5.468 -10.935 1.00 82.19 92 MET A O 1
ATOM 744 N N . GLN A 1 93 ? -12.757 3.389 -11.153 1.00 81.81 93 GLN A N 1
ATOM 745 C CA . GLN A 1 93 ? -13.695 2.772 -10.219 1.00 81.81 93 GLN A CA 1
ATOM 746 C C . GLN A 1 93 ? -13.480 3.271 -8.785 1.00 81.81 93 GLN A C 1
ATOM 748 O O . GLN A 1 93 ? -14.440 3.691 -8.145 1.00 81.81 93 GLN A O 1
ATOM 753 N N . ALA A 1 94 ? -12.233 3.312 -8.306 1.00 80.25 94 ALA A N 1
ATOM 754 C CA . ALA A 1 94 ? -11.906 3.844 -6.983 1.00 80.25 94 ALA A CA 1
ATOM 755 C C . ALA A 1 94 ? -12.320 5.317 -6.843 1.00 80.25 94 ALA A C 1
ATOM 757 O O . ALA A 1 94 ? -12.951 5.692 -5.858 1.00 80.25 94 ALA A O 1
ATOM 758 N N . ARG A 1 95 ? -12.043 6.150 -7.858 1.00 81.88 95 ARG A N 1
ATOM 759 C CA . ARG A 1 95 ? -12.512 7.545 -7.882 1.00 81.88 95 ARG A CA 1
ATOM 760 C C . ARG A 1 95 ? -14.032 7.642 -7.866 1.00 81.88 95 ARG A C 1
ATOM 762 O O . ARG A 1 95 ? -14.558 8.478 -7.148 1.00 81.88 95 ARG A O 1
ATOM 769 N N . ARG A 1 96 ? -14.736 6.802 -8.631 1.00 80.19 96 ARG A N 1
ATOM 770 C CA . ARG A 1 96 ? -16.204 6.788 -8.651 1.00 80.19 96 ARG A CA 1
ATOM 771 C C . ARG A 1 96 ? -16.777 6.450 -7.277 1.00 80.19 96 ARG A C 1
ATOM 773 O O . ARG A 1 96 ? -17.688 7.138 -6.855 1.00 80.19 96 ARG A O 1
ATOM 780 N N . LEU A 1 97 ? -16.224 5.450 -6.589 1.00 80.00 97 LEU A N 1
ATOM 781 C CA . LEU A 1 97 ? -16.661 5.066 -5.243 1.00 80.00 97 LEU A CA 1
ATOM 782 C C . LEU A 1 97 ? -16.373 6.164 -4.208 1.00 80.00 97 LEU A C 1
ATOM 784 O O . LEU A 1 97 ? -17.225 6.475 -3.388 1.00 80.00 97 LEU A O 1
ATOM 788 N N . LEU A 1 98 ? -15.194 6.790 -4.263 1.00 76.62 98 LEU A N 1
ATOM 789 C CA . LEU A 1 98 ? -14.842 7.891 -3.355 1.00 76.62 98 LEU A CA 1
ATOM 790 C C . LEU A 1 98 ? -15.681 9.156 -3.583 1.00 76.62 98 LEU A C 1
ATOM 792 O O . LEU A 1 98 ? -15.828 9.962 -2.670 1.00 76.62 98 LEU A O 1
ATOM 796 N N . LEU A 1 99 ? -16.199 9.342 -4.797 1.00 80.75 99 LEU A N 1
ATOM 797 C CA . LEU A 1 99 ? -17.072 10.458 -5.162 1.00 80.75 99 LEU A CA 1
ATOM 798 C C . LEU A 1 99 ? -18.561 10.096 -5.085 1.00 80.75 99 LEU A C 1
ATOM 800 O O . LEU A 1 99 ? -19.392 10.931 -5.435 1.00 80.75 99 LEU A O 1
ATOM 804 N N . ASP A 1 100 ? -18.905 8.877 -4.667 1.00 87.50 100 ASP A N 1
ATOM 805 C CA . ASP A 1 100 ? -20.287 8.420 -4.590 1.00 87.50 100 ASP A CA 1
ATOM 806 C C . ASP A 1 100 ? -20.977 9.024 -3.349 1.00 87.50 100 ASP A C 1
ATOM 808 O O . ASP A 1 100 ? -20.560 8.751 -2.214 1.00 87.50 100 ASP A O 1
ATOM 812 N N . PRO A 1 101 ? -22.034 9.840 -3.524 1.00 88.56 101 PRO A N 1
ATOM 813 C CA . PRO A 1 101 ? -22.735 10.453 -2.402 1.00 88.56 101 PRO A CA 1
ATOM 814 C C . PRO A 1 101 ? -23.367 9.440 -1.440 1.00 88.56 101 PRO A C 1
ATOM 816 O O . PRO A 1 101 ? -23.368 9.692 -0.238 1.00 88.56 101 PRO A O 1
ATOM 819 N N . ALA A 1 102 ? -23.845 8.289 -1.926 1.00 90.56 102 ALA A N 1
ATOM 820 C CA . ALA A 1 102 ? -24.432 7.261 -1.069 1.00 90.56 102 ALA A CA 1
ATOM 821 C C . ALA A 1 102 ? -23.363 6.575 -0.207 1.00 90.56 102 ALA A C 1
ATOM 823 O O . ALA A 1 102 ? -23.604 6.270 0.958 1.00 90.56 102 ALA A O 1
ATOM 824 N N . ILE A 1 103 ? -22.144 6.401 -0.730 1.00 88.94 103 ILE A N 1
ATOM 825 C CA . ILE A 1 103 ? -21.021 5.885 0.067 1.00 88.94 103 ILE A CA 1
ATOM 826 C C . ILE A 1 103 ? -20.643 6.878 1.170 1.00 88.94 103 ILE A C 1
ATOM 828 O O . ILE A 1 103 ? -20.433 6.479 2.316 1.00 88.94 103 ILE A O 1
ATOM 832 N N . HIS A 1 104 ? -20.605 8.177 0.859 1.00 90.00 104 HIS A N 1
ATOM 833 C CA . HIS A 1 104 ? -20.381 9.220 1.865 1.00 90.00 104 HIS A CA 1
ATOM 834 C C . HIS A 1 104 ? -21.465 9.228 2.952 1.00 90.00 104 HIS A C 1
ATOM 836 O O . HIS A 1 104 ? -21.160 9.379 4.139 1.00 90.00 104 HIS A O 1
ATOM 842 N N . GLU A 1 105 ? -22.728 9.046 2.567 1.00 93.62 105 GLU A N 1
ATOM 843 C CA . GLU A 1 105 ? -23.841 8.920 3.510 1.00 93.62 105 GLU A CA 1
ATOM 844 C C . GLU A 1 105 ? -23.709 7.685 4.404 1.00 93.62 105 GLU A C 1
ATOM 846 O O . GLU A 1 105 ? -23.872 7.814 5.617 1.00 93.62 105 GLU A O 1
ATOM 851 N N . GLU A 1 106 ? -23.321 6.527 3.865 1.00 94.19 106 GLU A N 1
ATOM 852 C CA . GLU A 1 106 ? -23.077 5.325 4.670 1.00 94.19 106 GLU A CA 1
ATOM 853 C C . GLU A 1 106 ? -21.916 5.511 5.652 1.00 94.19 106 GLU A C 1
ATOM 855 O O . GLU A 1 106 ? -22.043 5.151 6.823 1.00 94.19 106 GLU A O 1
ATOM 860 N N . PHE A 1 107 ? -20.814 6.146 5.239 1.00 93.31 107 PHE A N 1
ATOM 861 C CA . PHE A 1 107 ? -19.725 6.485 6.162 1.00 93.31 107 PHE A CA 1
ATOM 862 C C . PHE A 1 107 ? -20.193 7.414 7.281 1.00 93.31 107 PHE A C 1
ATOM 864 O O . PHE A 1 107 ? -19.846 7.206 8.446 1.00 93.31 107 PHE A O 1
ATOM 871 N N . ARG A 1 108 ? -21.008 8.423 6.956 1.00 94.88 108 ARG A N 1
ATOM 872 C CA . ARG A 1 108 ? -21.590 9.326 7.955 1.00 94.88 108 ARG A CA 1
ATOM 873 C C . ARG A 1 108 ? -22.522 8.576 8.904 1.00 94.88 108 ARG A C 1
ATOM 875 O O . ARG A 1 108 ? -22.428 8.763 10.114 1.00 94.88 108 ARG A O 1
ATOM 882 N N . ARG A 1 109 ? -23.392 7.712 8.377 1.00 97.06 109 ARG A N 1
ATOM 883 C CA . ARG A 1 109 ? -24.314 6.884 9.162 1.00 97.06 109 ARG A CA 1
ATOM 884 C C . ARG A 1 109 ? -23.552 5.964 10.111 1.00 97.06 109 ARG A C 1
ATOM 886 O O . ARG A 1 109 ? -23.886 5.910 11.290 1.00 97.06 109 ARG A O 1
ATOM 893 N N . LEU A 1 110 ? -22.513 5.286 9.622 1.00 97.50 110 LEU A N 1
ATOM 894 C CA . LEU A 1 110 ? -21.653 4.420 10.430 1.00 97.50 110 LEU A CA 1
ATOM 895 C C . LEU A 1 110 ? -20.927 5.205 11.521 1.00 97.50 110 LEU A C 1
ATOM 897 O O . LEU A 1 110 ? -20.921 4.769 12.667 1.00 97.50 110 LEU A O 1
ATOM 901 N N . LYS A 1 111 ? -20.374 6.378 11.196 1.00 97.75 111 LYS A N 1
ATOM 902 C CA . LYS A 1 111 ? -19.733 7.250 12.185 1.00 97.75 111 LYS A CA 1
ATOM 903 C C . LYS A 1 111 ? -20.706 7.651 13.297 1.00 97.75 111 LYS A C 1
ATOM 905 O O . LYS A 1 111 ? -20.383 7.493 14.469 1.00 97.75 111 LYS A O 1
ATOM 910 N N . ASN A 1 112 ? -21.908 8.095 12.932 1.00 97.75 112 ASN A N 1
ATOM 911 C CA . ASN A 1 112 ? -22.942 8.462 13.899 1.00 97.75 112 ASN A CA 1
ATOM 912 C C . ASN A 1 112 ? -23.360 7.267 14.767 1.00 97.75 112 ASN A C 1
ATOM 914 O O . ASN A 1 112 ? -23.520 7.416 15.974 1.00 97.75 112 ASN A O 1
ATOM 918 N N . LEU A 1 113 ? -23.504 6.079 14.169 1.00 98.31 113 LEU A N 1
ATOM 919 C CA . LEU A 1 113 ? -23.857 4.862 14.897 1.00 98.31 113 LEU A CA 1
ATOM 920 C C . LEU A 1 113 ? -22.768 4.471 15.902 1.00 98.31 113 LEU A C 1
ATOM 922 O O . LEU A 1 113 ? -23.090 4.064 17.013 1.00 98.31 113 LEU A O 1
ATOM 926 N N . VAL A 1 114 ? -21.491 4.604 15.538 1.00 98.31 114 VAL A N 1
ATOM 927 C CA . VAL A 1 114 ? -20.372 4.374 16.464 1.00 98.31 114 VAL A CA 1
ATOM 928 C C . VAL A 1 114 ? -20.436 5.361 17.627 1.00 98.31 114 VAL A C 1
ATOM 930 O O . VAL A 1 114 ? -20.439 4.932 18.775 1.00 98.31 114 VAL A O 1
ATOM 933 N N . GLU A 1 115 ? -20.592 6.659 17.351 1.00 98.00 115 GLU A N 1
ATOM 934 C CA . GLU A 1 115 ? -20.711 7.683 18.398 1.00 98.00 115 GLU A CA 1
ATOM 935 C C . GLU A 1 115 ? -21.913 7.438 19.330 1.00 98.00 115 GLU A C 1
ATOM 937 O O . GLU A 1 115 ? -21.815 7.634 20.542 1.00 98.00 115 GLU A O 1
ATOM 942 N N . GLU A 1 116 ? -23.050 6.994 18.789 1.00 98.12 116 GLU A N 1
ATOM 943 C CA . GLU A 1 116 ? -24.237 6.626 19.565 1.00 98.12 116 GLU A CA 1
ATOM 944 C C . GLU A 1 116 ? -23.974 5.408 20.461 1.00 98.12 116 GLU A C 1
ATOM 946 O O . GLU A 1 116 ? -24.302 5.425 21.650 1.00 98.12 116 GLU A O 1
ATOM 951 N N . LYS A 1 117 ? -23.355 4.353 19.918 1.00 97.88 117 LYS A N 1
ATOM 952 C CA . LYS A 1 117 ? -23.033 3.149 20.691 1.00 97.88 117 LYS A CA 1
ATOM 953 C C . LYS A 1 117 ? -21.982 3.419 21.760 1.00 97.88 117 LYS A C 1
ATOM 955 O O . LYS A 1 117 ? -22.166 2.944 22.875 1.00 97.88 117 LYS A O 1
ATOM 960 N N . ASP A 1 118 ? -20.964 4.226 21.480 1.00 98.25 118 ASP A N 1
ATOM 961 C CA . ASP A 1 118 ? -19.958 4.623 22.470 1.00 98.25 118 ASP A CA 1
ATOM 962 C C . ASP A 1 118 ? -20.586 5.397 23.634 1.00 98.25 118 ASP A C 1
ATOM 964 O O . ASP A 1 118 ? -20.266 5.146 24.797 1.00 98.25 118 ASP A O 1
ATOM 968 N N . LYS A 1 119 ? -21.529 6.307 23.347 1.00 98.12 119 LYS A N 1
ATOM 969 C CA . LYS A 1 119 ? -22.319 6.974 24.396 1.00 98.12 119 LYS A CA 1
ATOM 970 C C . LYS A 1 119 ? -23.120 5.963 25.208 1.00 98.12 119 LYS A C 1
ATOM 972 O O . LYS A 1 119 ? -23.096 6.021 26.433 1.00 98.12 119 LYS A O 1
ATOM 977 N N . LYS A 1 120 ? -23.782 5.007 24.548 1.00 97.81 120 LYS A N 1
ATOM 978 C CA . LYS A 1 120 ? -24.585 3.994 25.240 1.00 97.81 120 LYS A CA 1
ATOM 979 C C . LYS A 1 120 ? -23.743 3.073 26.118 1.00 97.81 120 LYS A C 1
ATOM 981 O O . LYS A 1 120 ? -24.184 2.726 27.209 1.00 97.81 120 LYS A O 1
ATOM 986 N N . VAL A 1 121 ? -22.548 2.695 25.668 1.00 98.06 121 VAL A N 1
ATOM 987 C CA . VAL A 1 121 ? -21.595 1.917 26.469 1.00 98.06 121 VAL A CA 1
ATOM 988 C C . VAL A 1 121 ? -21.226 2.690 27.728 1.00 98.06 121 VAL A C 1
ATOM 990 O O . VAL A 1 121 ? -21.405 2.154 28.816 1.00 98.06 121 VAL A O 1
ATOM 993 N N . LYS A 1 122 ? -20.837 3.965 27.602 1.00 96.75 122 LYS A N 1
ATOM 994 C CA . LYS A 1 122 ? -20.521 4.811 28.763 1.00 96.75 122 LYS A CA 1
ATOM 995 C C . LYS A 1 122 ? -21.693 4.932 29.735 1.00 96.75 122 LYS A C 1
ATOM 997 O O . LYS A 1 122 ? -21.514 4.723 30.927 1.00 96.75 122 LYS A O 1
ATOM 1002 N N . GLU A 1 123 ? -22.901 5.195 29.236 1.00 95.88 123 GLU A N 1
ATOM 1003 C CA . GLU A 1 123 ? -24.104 5.245 30.079 1.00 95.88 123 GLU A CA 1
ATOM 1004 C C . GLU A 1 123 ? -24.344 3.922 30.819 1.00 95.88 123 GLU A C 1
ATOM 1006 O O . GLU A 1 123 ? -24.728 3.916 31.987 1.00 95.88 123 GLU A O 1
ATOM 1011 N N . LEU A 1 124 ? -24.173 2.779 30.151 1.00 95.12 124 LEU A N 1
ATOM 1012 C CA . LEU A 1 124 ? -24.364 1.471 30.775 1.00 95.12 124 LEU A CA 1
ATOM 1013 C C . LEU A 1 124 ? -23.274 1.173 31.809 1.00 95.12 124 LEU A C 1
ATOM 1015 O O . LEU A 1 124 ? -23.598 0.657 32.874 1.00 95.12 124 LEU A O 1
ATOM 1019 N N . GLU A 1 125 ? -22.021 1.530 31.538 1.00 93.69 125 GLU A N 1
ATOM 1020 C CA . GLU A 1 125 ? -20.916 1.419 32.495 1.00 93.69 125 GLU A CA 1
ATOM 1021 C C . GLU A 1 125 ? -21.158 2.284 33.738 1.00 93.69 125 GLU A C 1
ATOM 1023 O O . GLU A 1 125 ? -21.006 1.801 34.860 1.00 93.69 125 GLU A O 1
ATOM 1028 N N . GLU A 1 126 ? -21.609 3.528 33.559 1.00 89.88 126 GLU A N 1
ATOM 1029 C CA . GLU A 1 126 ? -21.984 4.425 34.657 1.00 89.88 126 GLU A CA 1
ATOM 1030 C C . GLU A 1 126 ? -23.157 3.866 35.471 1.00 89.88 126 GLU A C 1
ATOM 1032 O O . GLU A 1 126 ? -23.109 3.865 36.700 1.00 89.88 126 GLU A O 1
ATOM 1037 N N . ASN A 1 127 ? -24.187 3.328 34.810 1.00 89.88 127 ASN A N 1
ATOM 1038 C CA . ASN A 1 127 ? -25.320 2.694 35.488 1.00 89.88 127 ASN A CA 1
ATOM 1039 C C . ASN A 1 127 ? -24.898 1.438 36.261 1.00 89.88 127 ASN A C 1
ATOM 1041 O O . ASN A 1 127 ? -25.322 1.247 37.401 1.00 89.88 127 ASN A O 1
ATOM 1045 N N . ILE A 1 128 ? -24.043 0.593 35.678 1.00 89.44 128 ILE A N 1
ATOM 1046 C CA . ILE A 1 128 ? -23.479 -0.571 36.370 1.00 89.44 128 ILE A CA 1
ATOM 1047 C C . ILE A 1 128 ? -22.688 -0.107 37.590 1.00 89.44 128 ILE A C 1
ATOM 1049 O O . ILE A 1 128 ? -22.889 -0.647 38.675 1.00 89.44 128 ILE A O 1
ATOM 1053 N N . ALA A 1 129 ? -21.834 0.907 37.451 1.00 83.12 129 ALA A N 1
ATOM 1054 C CA . ALA A 1 129 ? -21.072 1.459 38.566 1.00 83.12 129 ALA A CA 1
ATOM 1055 C C . ALA A 1 129 ? -21.985 2.042 39.660 1.00 83.12 129 ALA A C 1
ATOM 1057 O O . ALA A 1 129 ? -21.711 1.855 40.844 1.00 83.12 129 ALA A O 1
ATOM 1058 N N . ALA A 1 130 ? -23.084 2.696 39.278 1.00 80.06 130 ALA A N 1
ATOM 1059 C CA . ALA A 1 130 ? -24.054 3.276 40.202 1.00 80.06 130 ALA A CA 1
ATOM 1060 C C . ALA A 1 130 ? -24.863 2.218 40.974 1.00 80.06 130 ALA A C 1
ATOM 1062 O O . ALA A 1 130 ? -25.159 2.416 42.152 1.00 80.06 130 ALA A O 1
ATOM 1063 N N . VAL A 1 131 ? -25.223 1.103 40.329 1.00 82.38 131 VAL A N 1
ATOM 1064 C CA . VAL A 1 131 ? -26.029 0.025 40.936 1.00 82.38 131 VAL A CA 1
ATOM 1065 C C . VAL A 1 131 ? -25.157 -1.025 41.635 1.00 82.38 131 VAL A C 1
ATOM 1067 O O . VAL A 1 131 ? -25.633 -1.759 42.502 1.00 82.38 131 VAL A O 1
ATOM 1070 N N . SER A 1 132 ? -23.866 -1.089 41.312 1.00 82.12 132 SER A N 1
ATOM 1071 C CA . SER A 1 132 ? -22.940 -2.024 41.946 1.00 82.12 132 SER A CA 1
ATOM 1072 C C . SER A 1 132 ? -22.715 -1.658 43.407 1.00 82.12 132 SER A C 1
ATOM 1074 O O . SER A 1 132 ? -22.141 -0.620 43.745 1.00 82.12 132 SER A O 1
ATOM 1076 N N . PHE A 1 133 ? -23.123 -2.559 44.297 1.00 79.75 133 PHE A N 1
ATOM 1077 C CA . PHE A 1 133 ? -22.800 -2.431 45.706 1.00 79.75 133 PHE A CA 1
ATOM 1078 C C . PHE A 1 133 ? -21.283 -2.464 45.900 1.00 79.75 133 PHE A C 1
ATOM 1080 O O . PHE A 1 133 ? -20.600 -3.412 45.517 1.00 79.75 133 PHE A O 1
ATOM 1087 N N . THR A 1 134 ? -20.755 -1.440 46.561 1.00 80.75 134 THR A N 1
ATOM 1088 C CA . THR A 1 134 ? -19.350 -1.381 46.954 1.00 80.75 134 THR A CA 1
ATOM 1089 C C . THR A 1 134 ? -19.273 -1.226 48.463 1.00 80.75 134 THR A C 1
ATOM 1091 O O . THR A 1 134 ? -19.650 -0.185 49.002 1.00 80.75 134 THR A O 1
ATOM 1094 N N . ALA A 1 135 ? -18.743 -2.238 49.156 1.00 77.69 135 ALA A N 1
ATOM 1095 C CA . ALA A 1 135 ? -18.636 -2.246 50.620 1.00 77.69 135 ALA A CA 1
ATOM 1096 C C . ALA A 1 135 ? -17.877 -1.024 51.177 1.00 77.69 135 ALA A C 1
ATOM 1098 O O . ALA A 1 135 ? -18.127 -0.595 52.299 1.00 77.69 135 ALA A O 1
ATOM 1099 N N . ASN A 1 136 ? -16.985 -0.431 50.375 1.00 80.44 136 ASN A N 1
ATOM 1100 C CA . ASN A 1 136 ? -16.183 0.732 50.750 1.00 80.44 136 ASN A CA 1
ATOM 1101 C C . ASN A 1 136 ? -16.857 2.091 50.493 1.00 80.44 136 ASN A C 1
ATOM 1103 O O . ASN A 1 136 ? -16.373 3.097 51.021 1.00 80.44 136 ASN A O 1
ATOM 1107 N N . SER A 1 137 ? -17.943 2.156 49.715 1.00 86.19 137 SER A N 1
ATOM 1108 C CA . SER A 1 137 ? -18.672 3.415 49.504 1.00 86.19 137 SER A CA 1
ATOM 1109 C C . SER A 1 137 ? -19.369 3.875 50.783 1.00 86.19 137 SER A C 1
ATOM 1111 O O . SER A 1 137 ? -19.660 3.078 51.674 1.00 86.19 137 SER A O 1
ATOM 1113 N N . LYS A 1 138 ? -19.684 5.174 50.878 1.00 82.94 138 LYS A N 1
ATOM 1114 C CA . LYS A 1 138 ? -20.427 5.730 52.022 1.00 82.94 138 LYS A CA 1
ATOM 1115 C C . LYS A 1 138 ? -21.753 4.990 52.251 1.00 82.94 138 LYS A C 1
ATOM 1117 O O . LYS A 1 138 ? -22.065 4.651 53.388 1.00 82.94 138 LYS A O 1
ATOM 1122 N N . MET A 1 139 ? -22.490 4.708 51.174 1.00 83.88 139 MET A N 1
ATOM 1123 C CA . MET A 1 139 ? -23.738 3.940 51.227 1.00 83.88 139 MET A CA 1
ATOM 1124 C C . MET A 1 139 ? -23.483 2.473 51.600 1.00 83.88 139 MET A C 1
ATOM 1126 O O . MET A 1 139 ? -24.173 1.933 52.460 1.00 83.88 139 MET A O 1
ATOM 1130 N N . GLY A 1 140 ? -22.461 1.839 51.015 1.00 88.19 140 GLY A N 1
ATOM 1131 C CA . GLY A 1 140 ? -22.140 0.440 51.290 1.00 88.19 140 GLY A CA 1
ATOM 1132 C C . GLY A 1 140 ? -21.708 0.184 52.731 1.00 88.19 140 GLY A C 1
ATOM 1133 O O . GLY A 1 140 ? -22.207 -0.743 53.363 1.00 88.19 140 GLY A O 1
ATOM 1134 N N . LYS A 1 141 ? -20.869 1.060 53.298 1.00 89.56 141 LYS A N 1
ATOM 1135 C CA . LYS A 1 141 ? -20.480 1.011 54.716 1.00 89.56 141 LYS A CA 1
ATOM 1136 C C . LYS A 1 141 ? -21.685 1.165 55.643 1.00 89.56 141 LYS A C 1
ATOM 1138 O O . LYS A 1 141 ? -21.785 0.431 56.621 1.00 89.56 141 LYS A O 1
ATOM 1143 N N . ALA A 1 142 ? -22.601 2.087 55.333 1.00 87.81 142 ALA A N 1
ATOM 1144 C CA . ALA A 1 142 ? -23.821 2.286 56.115 1.00 87.81 142 ALA A CA 1
ATOM 1145 C C . ALA A 1 142 ? -24.740 1.053 56.072 1.00 87.81 142 ALA A C 1
ATOM 1147 O O . ALA A 1 142 ? -25.263 0.646 57.109 1.00 87.81 142 ALA A O 1
ATOM 1148 N N . LEU A 1 143 ? -24.890 0.425 54.899 1.00 91.25 143 LEU A N 1
ATOM 1149 C CA . LEU A 1 143 ? -25.665 -0.808 54.754 1.00 91.25 143 LEU A CA 1
ATOM 1150 C C . LEU A 1 143 ? -25.040 -1.959 55.555 1.00 91.25 143 LEU A C 1
ATOM 1152 O O . LEU A 1 143 ? -25.743 -2.601 56.327 1.00 91.25 143 LEU A O 1
ATOM 1156 N N . MET A 1 144 ? -23.723 -2.174 55.441 1.00 93.56 144 MET A N 1
ATOM 1157 C CA . MET A 1 144 ? -23.016 -3.219 56.197 1.00 93.56 144 MET A CA 1
ATOM 1158 C C . MET A 1 144 ? -23.111 -3.007 57.708 1.00 93.56 144 MET A C 1
ATOM 1160 O O . MET A 1 144 ? -23.324 -3.970 58.439 1.00 93.56 144 MET A O 1
ATOM 1164 N N . ALA A 1 145 ? -22.979 -1.763 58.179 1.00 92.62 145 ALA A N 1
ATOM 1165 C CA . ALA A 1 145 ? -23.150 -1.437 59.592 1.00 92.62 145 ALA A CA 1
ATOM 1166 C C . ALA A 1 145 ? -24.565 -1.788 60.069 1.00 92.62 145 ALA A C 1
ATOM 1168 O O . ALA A 1 145 ? -24.709 -2.455 61.087 1.00 92.62 145 ALA A O 1
ATOM 1169 N N . LYS A 1 146 ? -25.598 -1.432 59.293 1.00 95.19 146 LYS A N 1
ATOM 1170 C CA . LYS A 1 146 ? -26.988 -1.779 59.611 1.00 95.19 146 LYS A CA 1
ATOM 1171 C C . LYS A 1 146 ? -27.223 -3.292 59.616 1.00 95.19 146 LYS A C 1
ATOM 1173 O O . LYS A 1 146 ? -27.875 -3.788 60.525 1.00 95.19 146 LYS A O 1
ATOM 1178 N N . CYS A 1 147 ? -26.683 -4.026 58.642 1.00 95.06 147 CYS A N 1
ATOM 1179 C CA . CYS A 1 147 ? -26.744 -5.489 58.628 1.00 95.06 147 CYS A CA 1
ATOM 1180 C C . CYS A 1 147 ? -26.069 -6.095 59.863 1.00 95.06 147 CYS A C 1
ATOM 1182 O O . CYS A 1 147 ? -26.615 -7.022 60.448 1.00 95.06 147 CYS A O 1
ATOM 1184 N N . LYS A 1 148 ? -24.920 -5.551 60.284 1.00 95.38 148 LYS A N 1
ATOM 1185 C CA . LYS A 1 148 ? -24.215 -6.004 61.486 1.00 95.38 148 LYS A CA 1
ATOM 1186 C C . LYS A 1 148 ? -25.038 -5.759 62.753 1.00 95.38 148 LYS A C 1
ATOM 1188 O O . LYS A 1 148 ? -25.193 -6.680 63.541 1.00 95.38 148 LYS A O 1
ATOM 1193 N N . THR A 1 149 ? -25.610 -4.565 62.914 1.00 95.00 149 THR A N 1
ATOM 1194 C CA . THR A 1 149 ? -26.475 -4.246 64.061 1.00 95.00 149 THR A CA 1
ATOM 1195 C C . THR A 1 149 ? -27.711 -5.143 64.103 1.00 95.00 149 THR A C 1
ATOM 1197 O O . THR A 1 149 ? -28.013 -5.703 65.146 1.00 95.00 149 THR A O 1
ATOM 1200 N N . LEU A 1 150 ? -28.386 -5.350 62.967 1.00 97.06 150 LEU A N 1
ATOM 1201 C CA . LEU A 1 150 ? -29.544 -6.250 62.898 1.00 97.06 150 LEU A CA 1
ATOM 1202 C C . LEU A 1 150 ? -29.174 -7.706 63.221 1.00 97.06 150 LEU A C 1
ATOM 1204 O O . LEU A 1 150 ? -29.980 -8.424 63.803 1.00 97.06 150 LEU A O 1
ATOM 1208 N N . GLN A 1 151 ? -27.968 -8.150 62.853 1.00 96.81 151 GLN A N 1
ATOM 1209 C CA . GLN A 1 151 ? -27.478 -9.476 63.224 1.00 96.81 151 GLN A CA 1
ATOM 1210 C C . GLN A 1 151 ? -27.252 -9.581 64.737 1.00 96.81 151 GLN A C 1
ATOM 1212 O O . GLN A 1 151 ? -27.721 -10.531 65.350 1.00 96.81 151 GLN A O 1
ATOM 1217 N N . GLU A 1 152 ? -26.596 -8.587 65.341 1.00 96.44 152 GLU A N 1
ATOM 1218 C CA . GLU A 1 152 ? -26.366 -8.531 66.791 1.00 96.44 152 GLU A CA 1
ATOM 1219 C C . GLU A 1 152 ? -27.691 -8.504 67.578 1.00 96.44 152 GLU A C 1
ATOM 1221 O O . GLU A 1 152 ? -27.827 -9.213 68.575 1.00 96.44 152 GLU A O 1
ATOM 1226 N N . GLU A 1 153 ? -28.687 -7.742 67.108 1.00 96.06 153 GLU A N 1
ATOM 1227 C CA . GLU A 1 153 ? -30.035 -7.709 67.691 1.00 96.06 153 GLU A CA 1
ATOM 1228 C C . GLU A 1 153 ? -30.735 -9.073 67.599 1.00 96.06 153 GLU A C 1
ATOM 1230 O O . GLU A 1 153 ? -31.301 -9.538 68.587 1.00 96.06 153 GLU A O 1
ATOM 1235 N N . ASN A 1 154 ? -30.668 -9.749 66.448 1.00 96.50 154 ASN A N 1
ATOM 1236 C CA . ASN A 1 154 ? -31.254 -11.082 66.286 1.00 96.50 154 ASN A CA 1
ATOM 1237 C C . ASN A 1 154 ? -30.585 -12.125 67.193 1.00 96.50 154 ASN A C 1
ATOM 1239 O O . ASN A 1 154 ? -31.278 -12.955 67.781 1.00 96.50 154 ASN A O 1
ATOM 1243 N N . ASP A 1 155 ? -29.260 -12.074 67.327 1.00 95.88 155 ASP A N 1
ATOM 1244 C CA . ASP A 1 155 ? -28.507 -12.994 68.182 1.00 95.88 155 ASP A CA 1
ATOM 1245 C C . ASP A 1 155 ? -28.825 -12.758 69.674 1.00 95.88 155 ASP A C 1
ATOM 1247 O O . ASP A 1 155 ? -28.894 -13.703 70.461 1.00 95.88 155 ASP A O 1
ATOM 1251 N N . GLU A 1 156 ? -29.049 -11.505 70.086 1.00 95.25 156 GLU A N 1
ATOM 1252 C CA . GLU A 1 156 ? -29.523 -11.162 71.434 1.00 95.25 156 GLU A CA 1
ATOM 1253 C C . GLU A 1 156 ? -30.951 -11.661 71.681 1.00 95.25 156 GLU A C 1
ATOM 1255 O O . GLU A 1 156 ? -31.201 -12.289 72.707 1.00 95.25 156 GLU A O 1
ATOM 1260 N N . ILE A 1 157 ? -31.875 -11.456 70.734 1.00 94.94 157 ILE A N 1
ATOM 1261 C CA . ILE A 1 157 ? -33.247 -11.982 70.832 1.00 94.94 157 ILE A CA 1
ATOM 1262 C C . ILE A 1 157 ? -33.224 -13.512 70.950 1.00 94.94 157 ILE A C 1
ATOM 1264 O O . ILE A 1 157 ? -33.948 -14.075 71.772 1.00 94.94 157 ILE A O 1
ATOM 1268 N N . GLY A 1 158 ? -32.370 -14.182 70.168 1.00 94.06 158 GLY A N 1
ATOM 1269 C CA . GLY A 1 158 ? -32.157 -15.626 70.256 1.00 94.06 158 GLY A CA 1
ATOM 1270 C C . GLY A 1 158 ? -31.724 -16.059 71.657 1.00 94.06 158 GLY A C 1
ATOM 1271 O O . GLY A 1 158 ? -32.368 -16.918 72.258 1.00 94.06 158 GLY A O 1
ATOM 1272 N N . ARG A 1 159 ? -30.704 -15.399 72.222 1.00 93.56 159 ARG A N 1
ATOM 1273 C CA . ARG A 1 159 ? -30.228 -15.674 73.589 1.00 93.56 159 ARG A CA 1
ATOM 1274 C C . ARG A 1 159 ? -31.298 -15.433 74.649 1.00 93.56 159 ARG A C 1
ATOM 1276 O O . ARG A 1 159 ? -31.499 -16.286 75.507 1.00 93.56 159 ARG A O 1
ATOM 1283 N N . GLN A 1 160 ? -32.027 -14.322 74.576 1.00 92.12 160 GLN A N 1
ATOM 1284 C CA . GLN A 1 160 ? -33.100 -14.019 75.529 1.00 92.12 160 GLN A CA 1
ATOM 1285 C C . GLN A 1 160 ? -34.222 -15.061 75.484 1.00 92.12 160 GLN A C 1
ATOM 1287 O O . GLN A 1 160 ? -34.782 -15.417 76.524 1.00 92.12 160 GLN A O 1
ATOM 1292 N N . ASN A 1 161 ? -34.544 -15.576 74.295 1.00 92.69 161 ASN A N 1
ATOM 1293 C CA . ASN A 1 161 ? -35.530 -16.639 74.153 1.00 92.69 161 ASN A CA 1
ATOM 1294 C C . ASN A 1 161 ? -35.044 -17.951 74.796 1.00 92.69 161 ASN A C 1
ATOM 1296 O O . ASN A 1 161 ? -35.786 -18.567 75.560 1.00 92.69 161 ASN A O 1
ATOM 1300 N N . GLU A 1 162 ? -33.789 -18.343 74.553 1.00 90.75 162 GLU A N 1
ATOM 1301 C CA . GLU A 1 162 ? -33.170 -19.526 75.174 1.00 90.75 162 GLU A CA 1
ATOM 1302 C C . GLU A 1 162 ? -33.098 -19.414 76.710 1.00 90.75 162 GLU A C 1
ATOM 1304 O O . GLU A 1 162 ? -33.439 -20.354 77.439 1.00 90.75 162 GLU A O 1
ATOM 1309 N N . GLU A 1 163 ? -32.701 -18.250 77.229 1.00 89.06 163 GLU A N 1
ATOM 1310 C CA . GLU A 1 163 ? -32.669 -17.968 78.667 1.00 89.06 163 GLU A CA 1
ATOM 1311 C C . GLU A 1 163 ? -34.077 -18.014 79.285 1.00 89.06 163 GLU A C 1
ATOM 1313 O O . GLU A 1 163 ? -34.270 -18.586 80.365 1.00 89.06 163 GLU A O 1
ATOM 1318 N N . GLY A 1 164 ? -35.080 -17.477 78.583 1.00 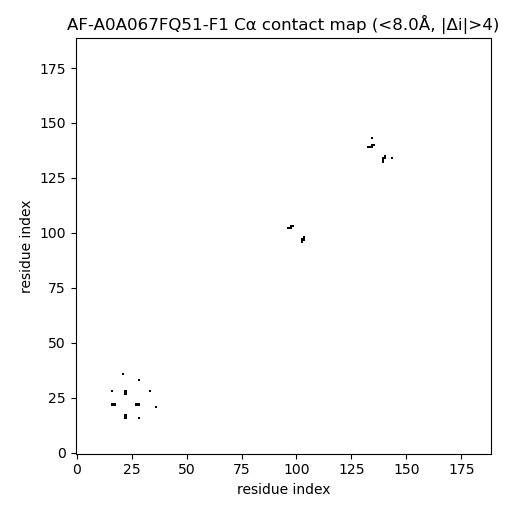89.06 164 GLY A N 1
ATOM 1319 C CA . GLY A 1 164 ? -36.483 -17.507 78.992 1.00 89.06 164 GLY A CA 1
ATOM 1320 C C . GLY A 1 164 ? -37.051 -18.926 79.085 1.00 89.06 164 GLY A C 1
ATOM 1321 O O . GLY A 1 164 ? -37.679 -19.275 80.092 1.00 89.06 164 GLY A O 1
ATOM 1322 N N . GLU A 1 165 ? -36.797 -19.772 78.084 1.00 89.62 165 GLU A N 1
ATOM 1323 C CA . GLU A 1 165 ? -37.183 -21.189 78.116 1.00 89.62 165 GLU A CA 1
ATOM 1324 C C . GLU A 1 165 ? -36.501 -21.935 79.271 1.00 89.62 165 GLU A C 1
ATOM 1326 O O . GLU A 1 165 ? -37.157 -22.667 80.022 1.00 89.62 165 GLU A O 1
ATOM 1331 N N . THR A 1 166 ? -35.205 -21.689 79.480 1.00 88.25 166 THR A N 1
ATOM 1332 C CA . THR A 1 166 ? -34.434 -22.275 80.587 1.00 88.25 166 THR A CA 1
ATOM 1333 C C . THR A 1 166 ? -35.029 -21.882 81.944 1.00 88.25 166 THR A C 1
ATOM 1335 O O . THR A 1 166 ? -35.209 -22.734 82.822 1.00 88.25 166 THR A O 1
ATOM 1338 N N . HIS A 1 167 ? -35.403 -20.612 82.125 1.00 91.94 167 HIS A N 1
ATOM 1339 C CA . HIS A 1 167 ? -36.024 -20.143 83.362 1.00 91.94 167 HIS A CA 1
ATOM 1340 C C . HIS A 1 167 ? -37.384 -20.812 83.617 1.00 91.94 167 HIS A C 1
ATOM 1342 O O . HIS A 1 167 ? -37.640 -21.291 84.724 1.00 91.94 167 HIS A O 1
ATOM 1348 N N . GLN A 1 168 ? -38.237 -20.928 82.593 1.00 91.00 168 GLN A N 1
ATOM 1349 C CA . GLN A 1 168 ? -39.526 -21.618 82.717 1.00 91.00 168 GLN A CA 1
ATOM 1350 C C . GLN A 1 168 ? -39.364 -23.095 83.097 1.00 91.00 168 GLN A C 1
ATOM 1352 O O . GLN A 1 168 ? -40.093 -23.596 83.960 1.00 91.00 168 GLN A O 1
ATOM 1357 N N . LEU A 1 169 ? -38.412 -23.798 82.474 1.00 91.62 169 LEU A N 1
ATOM 1358 C CA . LEU A 1 169 ? -38.093 -25.185 82.816 1.00 91.62 169 LEU A CA 1
ATOM 1359 C C . LEU A 1 169 ? -37.602 -25.304 84.263 1.00 91.62 169 LEU A C 1
ATOM 1361 O O . LEU A 1 169 ? -38.033 -26.209 84.979 1.00 91.62 169 LEU A O 1
ATOM 1365 N N . SER A 1 170 ? -36.773 -24.364 84.723 1.00 91.81 170 SER A N 1
ATOM 1366 C CA . SER A 1 170 ? -36.285 -24.314 86.105 1.00 91.81 170 SER A CA 1
ATOM 1367 C C . SER A 1 170 ? -37.422 -24.149 87.123 1.00 91.81 170 SER A C 1
ATOM 1369 O O . SER A 1 170 ? -37.487 -24.893 88.104 1.00 91.81 170 SER A O 1
ATOM 1371 N N . VAL A 1 171 ? -38.383 -23.252 86.862 1.00 93.25 171 VAL A N 1
ATOM 1372 C CA . VAL A 1 171 ? -39.565 -23.056 87.725 1.00 93.25 171 VAL A CA 1
ATOM 1373 C C . VAL A 1 171 ? -40.439 -24.312 87.768 1.00 93.25 171 VAL A C 1
ATOM 1375 O O . VAL A 1 171 ? -40.807 -24.767 88.853 1.00 93.25 171 VAL A O 1
ATOM 1378 N N . LYS A 1 172 ? -40.737 -24.917 86.608 1.00 93.69 172 LYS A N 1
ATOM 1379 C CA . LYS A 1 172 ? -41.504 -26.175 86.538 1.00 93.69 172 LYS A CA 1
ATOM 1380 C C . LYS A 1 172 ? -40.807 -27.298 87.306 1.00 93.69 172 LYS A C 1
ATOM 1382 O O . LYS A 1 172 ? -41.466 -28.045 88.027 1.00 93.69 172 LYS A O 1
ATOM 1387 N N . LEU A 1 173 ? -39.482 -27.397 87.190 1.00 94.69 173 LEU A N 1
ATOM 1388 C CA . LEU A 1 173 ? -38.684 -28.381 87.914 1.00 94.69 173 LEU A CA 1
ATOM 1389 C C . LEU A 1 173 ? -38.725 -28.151 89.433 1.00 94.69 173 LEU A C 1
ATOM 1391 O O . LEU A 1 173 ? -38.883 -29.110 90.186 1.00 94.69 173 LEU A O 1
ATOM 1395 N N . ALA A 1 174 ? -38.600 -26.905 89.896 1.00 94.31 174 ALA A N 1
ATOM 1396 C CA . ALA A 1 174 ? -38.670 -26.566 91.318 1.00 94.31 174 ALA A CA 1
ATOM 1397 C C . ALA A 1 174 ? -40.047 -26.895 91.919 1.00 94.31 174 ALA A C 1
ATOM 1399 O O . ALA A 1 174 ? -40.124 -27.524 92.976 1.00 94.31 174 ALA A O 1
ATOM 1400 N N . LEU A 1 175 ? -41.126 -26.547 91.210 1.00 94.31 175 LEU A N 1
ATOM 1401 C CA . LEU A 1 175 ? -42.490 -26.890 91.608 1.00 94.31 175 LEU A CA 1
ATOM 1402 C C . LEU A 1 175 ? -42.677 -28.410 91.698 1.00 94.31 175 LEU A C 1
ATOM 1404 O O . LEU A 1 175 ? -43.194 -28.915 92.692 1.00 94.31 175 LEU A O 1
ATOM 1408 N N . GLN A 1 176 ? -42.197 -29.151 90.697 1.00 92.69 176 GLN A N 1
ATOM 1409 C CA . GLN A 1 176 ? -42.288 -30.610 90.684 1.00 92.69 176 GLN A CA 1
ATOM 1410 C C . GLN A 1 176 ? -41.502 -31.251 91.838 1.00 92.69 176 GLN A C 1
ATOM 1412 O O . GLN A 1 176 ? -42.007 -32.172 92.480 1.00 92.69 176 GLN A O 1
ATOM 1417 N N . LYS A 1 177 ? -40.310 -30.732 92.165 1.00 94.25 177 LYS A N 1
ATOM 1418 C CA . LYS A 1 177 ? -39.547 -31.164 93.348 1.00 94.25 177 LYS A CA 1
ATOM 1419 C C . LYS A 1 177 ? -40.322 -30.931 94.647 1.00 94.25 177 LYS A C 1
ATOM 1421 O O . LYS A 1 177 ? -40.310 -31.817 95.497 1.00 94.25 177 LYS A O 1
ATOM 1426 N N . SER A 1 178 ? -41.001 -29.790 94.789 1.00 92.81 178 SER A N 1
ATOM 1427 C CA . SER A 1 178 ? -41.829 -29.496 95.967 1.00 92.81 178 SER A CA 1
ATOM 1428 C C . SER A 1 178 ? -43.006 -30.462 96.096 1.00 92.81 178 SER A C 1
ATOM 1430 O O . SER A 1 178 ? -43.177 -31.052 97.159 1.00 92.81 178 SER A O 1
ATOM 1432 N N . LEU A 1 179 ? -43.774 -30.683 95.020 1.00 91.94 179 LEU A N 1
ATOM 1433 C CA . LEU A 1 179 ? -44.887 -31.642 95.041 1.00 91.94 179 LEU A CA 1
ATOM 1434 C C . LEU A 1 179 ? -44.409 -33.062 95.369 1.00 91.94 179 LEU A C 1
ATOM 1436 O O . LEU A 1 179 ? -45.051 -33.772 96.136 1.00 91.94 179 LEU A O 1
ATOM 1440 N N . ASN A 1 180 ? -43.268 -33.482 94.819 1.00 92.44 180 ASN A N 1
ATOM 1441 C CA . ASN A 1 180 ? -42.700 -34.792 95.132 1.00 92.44 180 ASN A CA 1
ATOM 1442 C C . ASN A 1 180 ? -42.266 -34.918 96.596 1.00 92.44 180 ASN A C 1
ATOM 1444 O O . ASN A 1 180 ? -42.403 -35.996 97.171 1.00 92.44 180 ASN A O 1
ATOM 1448 N N . ALA A 1 181 ? -41.715 -33.857 97.191 1.00 89.69 181 ALA A N 1
ATOM 1449 C CA . ALA A 1 181 ? -41.352 -33.849 98.605 1.00 89.69 181 ALA A CA 1
ATOM 1450 C C . ALA A 1 181 ? -42.595 -33.953 99.502 1.00 89.69 181 ALA A C 1
ATOM 1452 O O . ALA A 1 181 ? -42.588 -34.722 100.460 1.00 89.69 181 ALA A O 1
ATOM 1453 N N . GLU A 1 182 ? -43.673 -33.247 99.156 1.00 88.62 182 GLU A N 1
ATOM 1454 C CA . GLU A 1 182 ? -44.952 -33.320 99.867 1.00 88.62 182 GLU A CA 1
ATOM 1455 C C . GLU A 1 182 ? -45.595 -34.708 99.746 1.00 88.62 182 GLU A C 1
ATOM 1457 O O . GLU A 1 182 ? -45.982 -35.292 100.754 1.00 88.62 182 GLU A O 1
ATOM 1462 N N . LEU A 1 183 ? -45.613 -35.294 98.542 1.00 88.00 183 LEU A N 1
ATOM 1463 C CA . LEU A 1 183 ? -46.067 -36.672 98.333 1.00 88.00 183 LEU A CA 1
ATOM 1464 C C . LEU A 1 183 ? -45.259 -37.662 99.177 1.00 88.00 183 LEU A C 1
ATOM 1466 O O . LEU A 1 183 ? -45.849 -38.476 99.878 1.00 88.00 183 LEU A O 1
ATOM 1470 N N . LYS A 1 184 ? -43.921 -37.5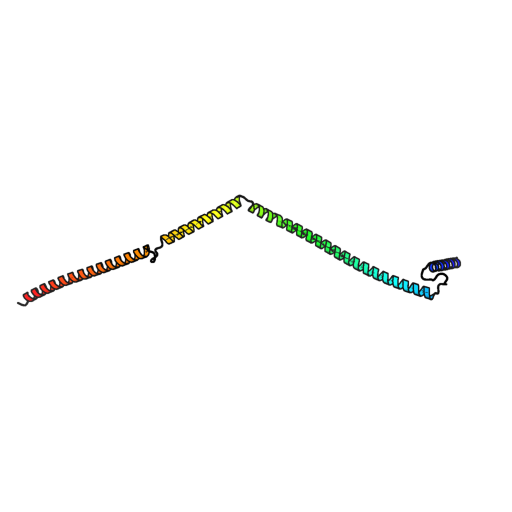80 99.164 1.00 86.88 184 LYS A N 1
ATOM 1471 C CA . LYS A 1 184 ? -43.073 -38.431 100.017 1.00 86.88 184 LYS A CA 1
ATOM 1472 C C . LYS A 1 184 ? -43.390 -38.256 101.500 1.00 86.88 184 LYS A C 1
ATOM 1474 O O . LYS A 1 184 ? -43.536 -39.254 102.192 1.00 86.88 184 LYS A O 1
ATOM 1479 N N . SER A 1 185 ? -43.575 -37.020 101.965 1.00 83.38 185 SER A N 1
ATOM 1480 C CA . SER A 1 185 ? -43.968 -36.743 103.351 1.00 83.38 185 SER A CA 1
ATOM 1481 C C . SER A 1 185 ? -45.329 -37.341 103.718 1.00 83.38 185 SER A C 1
ATOM 1483 O O . SER A 1 185 ? -45.528 -37.672 104.881 1.00 83.38 185 SER A O 1
ATOM 1485 N N . GLN A 1 186 ? -46.258 -37.481 102.768 1.00 79.62 186 GLN A N 1
ATOM 1486 C CA . GLN A 1 186 ? -47.540 -38.157 103.002 1.00 79.62 186 GLN A CA 1
ATOM 1487 C C . GLN A 1 186 ? -47.430 -39.689 103.015 1.00 79.62 186 GLN A C 1
ATOM 1489 O O . GLN A 1 186 ? -48.309 -40.345 103.564 1.00 79.62 186 GLN A O 1
ATOM 1494 N N . PHE A 1 187 ? -46.374 -40.261 102.430 1.00 70.81 187 PHE A N 1
ATOM 1495 C CA . PHE A 1 187 ? -46.107 -41.704 102.451 1.00 70.81 187 PHE A CA 1
ATOM 1496 C C . PHE A 1 187 ? -45.153 -42.143 103.579 1.00 70.81 187 PHE A C 1
ATOM 1498 O O . PHE A 1 187 ? -45.062 -43.338 103.844 1.00 70.81 187 PHE A O 1
ATOM 1505 N N . GLU A 1 188 ? -44.445 -41.211 104.227 1.00 59.62 188 GLU A N 1
ATOM 1506 C CA . GLU A 1 188 ? -43.505 -41.469 105.338 1.00 59.62 188 GLU A CA 1
ATOM 1507 C C . GLU A 1 188 ? -44.053 -41.080 106.733 1.00 59.62 188 GLU A C 1
ATOM 1509 O O . GLU A 1 188 ? -43.298 -41.085 107.706 1.00 59.62 188 GLU A O 1
ATOM 1514 N N . GLY A 1 189 ? -45.350 -40.763 106.847 1.00 49.00 189 GLY A N 1
ATOM 1515 C CA . GLY A 1 189 ? -46.082 -40.690 108.125 1.00 49.00 189 GLY A CA 1
ATOM 1516 C C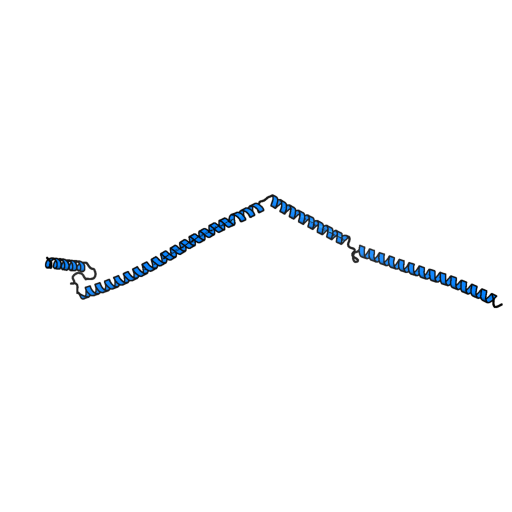 . GLY A 1 189 ? -46.761 -42.010 108.468 1.00 49.00 189 GLY A C 1
ATOM 1517 O O . GLY A 1 189 ? -46.778 -42.359 109.669 1.00 49.00 189 GLY A O 1
#

Radius of gyration: 68.48 Å; Cα contacts (8 Å, |Δi|>4): 17; chains: 1; bounding box: 114×61×193 Å

pLDDT: mean 88.09, std 10.7, range [49.0, 98.38]

Foldseek 3Di:
DVVVVVVVVVVVVVVVVQVDPQDPPPDDPDVVSVVVVVVVVVVVVVVVVVVVVVVVVVVVVVVVVVVVVVVVVVVVVVVVVVVVVVVVVVVVVVVCLVPPVVNVVVVVVVVVVVVV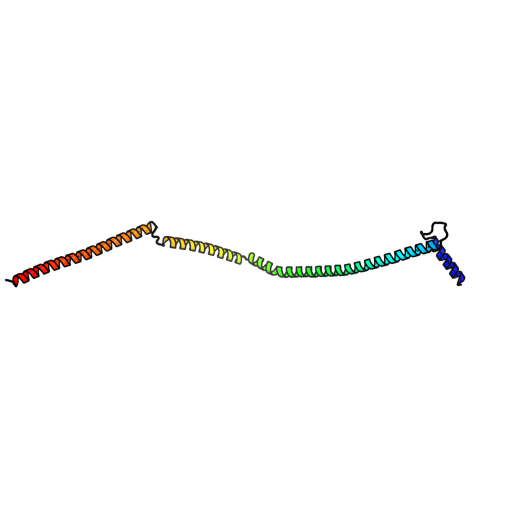VVVVVVVVVVVCVVPDQDCPDPVNVVVVVVVVVVVVVVVVVVVVVVVVVVVVVVVVVVVVVVVVVVVVVVVVD

InterP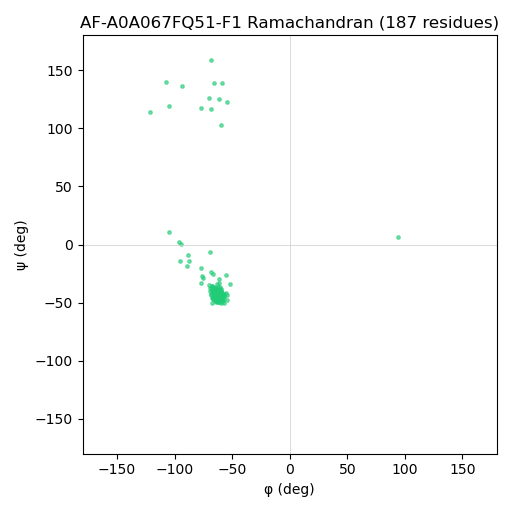ro domains:
  IPR033757 Pre-mRNA-splicing regulator WTAP [PF17098] (54-188)
  IPR033757 Pre-mRNA-splicing regulator WTAP [PTHR15217] (2-188)

Mean predicted aligned error: 16.79 Å

Solvent-accessible surface area (backbone atoms only — not comparable to full-atom values): 10508 Å² total; per-residue (Å²): 111,69,69,60,51,51,51,52,49,51,51,51,52,53,56,56,56,74,74,37,91,89,56,65,92,93,57,80,87,52,68,67,59,55,51,52,49,51,52,50,49,50,53,51,51,52,52,51,52,52,52,50,54,54,49,51,55,50,50,55,54,45,53,56,53,49,54,52,52,54,49,50,52,51,52,53,55,47,52,54,52,52,53,52,60,64,48,48,60,61,54,52,49,53,52,50,54,76,68,31,67,67,54,53,48,49,53,51,52,51,53,52,50,50,55,52,49,54,51,51,50,50,53,49,53,51,50,48,60,72,69,50,87,40,69,87,39,78,68,30,41,54,50,52,51,50,53,51,51,54,48,54,52,50,55,48,52,51,49,53,50,54,53,49,52,51,50,53,52,51,53,54,50,52,52,51,51,50,54,52,50,53,52,49,56,70,74,74,112